Protein AF-A0A6N2Z1Y5-F1 (afdb_monomer_lite)

Secondary structure (DSSP, 8-state):
-EEETTTEEEPHHHHHHHHTT--HHHHHHHHHHHHHHHHHHHHHHHHHH-TTGGG-S-S-------SS-GGGSHHHHHHEEE-TTSTTSEEE-SSSS-GGGTTS-SS-HHHHHHHHHHHHHHHHHHHHHHHHHHHHHHTT--HHHHHHHHHHHHHHHHHHTTB-TTS-BS-HHHHHHHHHT---HHHHHHEETTEEP--HHHHHHHHH---HHHHHHTT-TTTTGGG--

Sequence (229 aa):
MYNNPYGGKLSLDEISRMQCGFDKIAQKNWEYELGLDRYNNRILDYHNENPINNAIKGVGQAKFKYKNNPSDSPKVLLDAVEDSNAVYGYRPNDTGSLKKFVKYDWTDSDVVAKFRENRLRYHIENDGYRELVNSMRADGHSDVEIAKTLVEKRNANRLSSYIDENGKISDIELYNQAKEHCVTYEQLKHGINGKPGKSDLQIIESAMKGNEGMDACCGLYDDYYYTYK

Foldseek 3Di:
DDADPVGDDDDPVVVVVVVVVDDPVNVVVVLVVVLVVVLVVVVVVCVVPDVVVVPPDDDDDDAADDPDDLVVDPLLVQFWDADSLFNLRIDGDCGDDNVVVNPDDRNDPVRLVVLLSVQVSLLSQLVVLVVVVVVCVVVPDDLLVSLQVLLVVVLVVLQVVQADPVRDGVDPVSNVVSNVVRDGSVCQQCHDPPGGHDDSVRSSLVSNADSLNSCSSNVNNNVCVVRVD

Organism: NCBI:txid29363

Radius of gyration: 20.38 Å; chains: 1; bounding box: 45×51×50 Å

Structure (mmCIF, N/CA/C/O backbone):
data_AF-A0A6N2Z1Y5-F1
#
_entry.id   AF-A0A6N2Z1Y5-F1
#
loop_
_atom_site.group_PDB
_atom_site.id
_atom_site.type_symbol
_atom_site.label_atom_id
_atom_site.label_alt_id
_atom_site.label_comp_id
_atom_site.label_asym_id
_atom_site.label_entity_id
_atom_site.label_seq_id
_atom_site.pdbx_PDB_ins_code
_atom_site.Cartn_x
_atom_site.Cartn_y
_atom_site.Cartn_z
_atom_site.occupancy
_atom_site.B_iso_or_equiv
_atom_site.auth_seq_id
_atom_site.auth_comp_id
_atom_site.auth_asym_id
_atom_site.auth_atom_id
_atom_site.pdbx_PDB_model_num
ATOM 1 N N . MET A 1 1 ? -27.536 -24.068 0.945 1.00 39.72 1 MET A N 1
ATOM 2 C CA . MET A 1 1 ? -26.447 -24.888 1.510 1.00 39.72 1 MET A CA 1
ATOM 3 C C . MET A 1 1 ? -25.156 -24.459 0.843 1.00 39.72 1 MET A C 1
ATOM 5 O O . MET A 1 1 ? -25.145 -24.402 -0.382 1.00 39.72 1 MET A O 1
ATOM 9 N N . TYR A 1 2 ? -24.131 -24.121 1.621 1.00 37.53 2 TYR A N 1
ATOM 10 C CA . TYR A 1 2 ? -22.830 -23.658 1.124 1.00 37.53 2 TYR A CA 1
ATOM 11 C C . TYR A 1 2 ? -21.792 -24.781 1.218 1.00 37.53 2 TYR A C 1
ATOM 13 O O . TYR A 1 2 ? -21.904 -25.655 2.079 1.00 37.53 2 TYR A O 1
ATOM 21 N N . ASN A 1 3 ? -20.815 -24.780 0.309 1.00 36.34 3 ASN A N 1
ATOM 22 C CA . ASN A 1 3 ? -19.771 -25.802 0.259 1.00 36.34 3 ASN A CA 1
ATOM 23 C C . ASN A 1 3 ? -18.690 -25.517 1.312 1.00 36.34 3 ASN A C 1
ATOM 25 O O . ASN A 1 3 ? -18.163 -24.411 1.377 1.00 36.34 3 ASN A O 1
ATOM 29 N N . ASN A 1 4 ? -18.365 -26.531 2.109 1.00 40.41 4 ASN A N 1
ATOM 30 C CA . ASN A 1 4 ? -17.247 -26.548 3.048 1.00 40.41 4 ASN A CA 1
ATOM 31 C C . ASN A 1 4 ? -15.948 -26.961 2.312 1.00 40.41 4 ASN A C 1
ATOM 33 O O . ASN A 1 4 ? -16.002 -27.938 1.555 1.00 40.41 4 ASN A O 1
ATOM 37 N N . PRO A 1 5 ? -14.794 -26.301 2.549 1.00 36.00 5 PRO A N 1
ATOM 38 C CA . PRO A 1 5 ? -13.492 -26.703 1.997 1.00 36.00 5 PRO A CA 1
ATOM 39 C C . PRO A 1 5 ? -13.030 -28.124 2.376 1.00 36.00 5 PRO A C 1
ATOM 41 O O . PRO A 1 5 ? -12.212 -28.697 1.666 1.00 36.00 5 PRO A O 1
ATOM 44 N N . TYR A 1 6 ? -13.596 -28.743 3.417 1.00 39.06 6 TYR A N 1
ATOM 45 C CA . TYR A 1 6 ? -13.313 -30.137 3.802 1.00 39.06 6 TYR A CA 1
ATOM 46 C C . TYR A 1 6 ? -14.282 -31.170 3.197 1.00 39.06 6 TYR A C 1
ATOM 48 O O . TYR A 1 6 ? -14.281 -32.332 3.597 1.00 39.06 6 TYR A O 1
ATOM 56 N N . GLY A 1 7 ? -15.116 -30.764 2.232 1.00 36.69 7 GLY A N 1
ATOM 57 C CA . GLY A 1 7 ? -16.052 -31.655 1.544 1.00 36.69 7 GLY A CA 1
ATOM 58 C C . GLY A 1 7 ? -17.321 -31.926 2.355 1.00 36.69 7 GLY A C 1
ATOM 59 O O . GLY A 1 7 ? -17.462 -32.949 3.014 1.00 36.69 7 GLY A O 1
ATOM 60 N N . GLY A 1 8 ? -18.285 -31.007 2.270 1.00 41.72 8 GLY A N 1
ATOM 61 C CA . GLY A 1 8 ? -19.623 -31.146 2.857 1.00 41.72 8 GLY A CA 1
ATOM 62 C C . GLY A 1 8 ? -20.507 -29.933 2.555 1.00 41.72 8 GLY A C 1
ATOM 63 O O . GLY A 1 8 ? -19.996 -28.864 2.225 1.00 41.72 8 GLY A O 1
ATOM 64 N N . LYS A 1 9 ? -21.836 -30.084 2.637 1.00 41.56 9 LYS A N 1
ATOM 65 C CA . LYS A 1 9 ? -22.806 -28.989 2.450 1.00 41.56 9 LYS A CA 1
ATOM 66 C C . LYS A 1 9 ? -23.339 -28.531 3.805 1.00 41.56 9 LYS A C 1
ATOM 68 O O . LYS A 1 9 ? -23.962 -29.326 4.496 1.00 41.56 9 LYS A O 1
ATOM 73 N N . LEU A 1 10 ? -23.133 -27.260 4.146 1.00 45.09 10 LEU A N 1
ATOM 74 C CA . LEU A 1 10 ? -23.579 -26.667 5.411 1.00 45.09 10 LEU A CA 1
ATOM 75 C C . LEU A 1 10 ? -24.825 -25.796 5.216 1.00 45.09 10 LEU A C 1
ATOM 77 O O . LEU A 1 10 ? -24.984 -25.105 4.199 1.00 45.09 10 LEU A O 1
ATOM 81 N N . SER A 1 11 ? -25.730 -25.841 6.186 1.00 46.97 11 SER A N 1
ATOM 82 C CA . SER A 1 11 ? -26.908 -24.978 6.284 1.00 46.97 11 SER A CA 1
ATOM 83 C C . SER A 1 11 ? -26.550 -23.594 6.847 1.00 46.97 11 SER A C 1
ATOM 85 O O . SER A 1 11 ? -25.526 -23.415 7.501 1.00 46.97 11 SER A O 1
ATOM 87 N N . LEU A 1 12 ? -27.396 -22.591 6.586 1.00 43.12 12 LEU A N 1
ATOM 88 C CA . LEU A 1 12 ? -27.204 -21.221 7.092 1.00 43.12 12 LEU A CA 1
ATOM 89 C C . LEU A 1 12 ? -27.165 -21.162 8.631 1.00 43.12 12 LEU A C 1
ATOM 91 O O . LEU A 1 12 ? -26.425 -20.360 9.193 1.00 43.12 12 LEU A O 1
ATOM 95 N N . ASP A 1 13 ? -27.898 -22.056 9.296 1.00 42.31 13 ASP A N 1
ATOM 96 C CA . ASP A 1 13 ? -27.935 -22.168 10.758 1.00 42.31 13 ASP A CA 1
ATOM 97 C C . ASP A 1 13 ? -26.606 -22.705 11.325 1.00 42.31 13 ASP A C 1
ATOM 99 O O . ASP A 1 13 ? -26.140 -22.257 12.369 1.00 42.31 13 ASP A O 1
ATOM 103 N N . GLU A 1 14 ? -25.938 -23.616 10.607 1.00 43.72 14 GLU A N 1
ATOM 104 C CA . GLU A 1 14 ? -24.607 -24.130 10.973 1.00 43.72 14 GLU A CA 1
ATOM 105 C C . GLU A 1 14 ? -23.504 -23.087 10.749 1.00 43.72 14 GLU A C 1
ATOM 107 O O . GLU A 1 14 ? -22.574 -22.995 11.547 1.00 43.72 14 GLU A O 1
ATOM 112 N N . ILE A 1 15 ? -23.630 -22.251 9.713 1.00 48.12 15 ILE A N 1
ATOM 113 C CA . ILE A 1 15 ? -22.710 -21.130 9.450 1.00 48.12 15 ILE A CA 1
ATOM 114 C C . ILE A 1 15 ? -22.824 -20.072 10.554 1.00 48.12 15 ILE A C 1
ATOM 116 O O . ILE A 1 15 ? -21.807 -19.627 11.086 1.00 48.12 15 ILE A O 1
ATOM 120 N N . SER A 1 16 ? -24.054 -19.739 10.956 1.00 42.66 16 SER A N 1
ATOM 121 C CA . SER A 1 16 ? -24.320 -18.790 12.042 1.00 42.66 16 SER A CA 1
ATOM 122 C C . SER A 1 16 ? -23.795 -19.294 13.396 1.00 42.66 16 SER A C 1
ATOM 124 O O . SER A 1 16 ? -23.209 -18.525 14.157 1.00 42.66 16 SER A O 1
ATOM 126 N N . ARG A 1 17 ? -23.901 -20.606 13.665 1.00 39.81 17 ARG A N 1
ATOM 127 C CA . ARG A 1 17 ? -23.360 -21.238 14.884 1.00 39.81 17 ARG A CA 1
ATOM 128 C C . ARG A 1 17 ? -21.834 -21.326 14.916 1.00 39.81 17 ARG A C 1
ATOM 130 O O . ARG A 1 17 ? -21.249 -21.303 15.995 1.00 39.81 17 ARG A O 1
ATOM 137 N N . MET A 1 18 ? -21.176 -21.411 13.760 1.00 40.31 18 MET A N 1
ATOM 138 C CA . MET A 1 18 ? -19.715 -21.327 13.703 1.00 40.31 18 MET A CA 1
ATOM 139 C C . MET A 1 18 ? -19.230 -19.886 13.904 1.00 40.31 18 MET A C 1
ATOM 141 O O . MET A 1 18 ? -18.276 -19.681 14.646 1.00 40.31 18 MET A O 1
ATOM 145 N N . GLN A 1 19 ? -19.911 -18.878 13.341 1.00 40.84 19 GLN A N 1
ATOM 146 C CA . GLN A 1 19 ? -19.566 -17.457 13.534 1.00 40.84 19 GLN A CA 1
ATOM 147 C C . GLN A 1 19 ? -19.607 -17.012 15.003 1.00 40.84 19 GLN A C 1
ATOM 149 O O . GLN A 1 19 ? -18.780 -16.200 15.407 1.00 40.84 19 GLN A O 1
ATOM 154 N N . CYS A 1 20 ? -20.496 -17.576 15.828 1.00 35.25 20 CYS A N 1
ATOM 155 C CA . CYS A 1 20 ? -20.520 -17.284 17.265 1.00 35.25 20 CYS A CA 1
ATOM 156 C C . CYS A 1 20 ? -19.484 -18.067 18.100 1.00 35.25 20 CYS A C 1
ATOM 158 O O . CYS A 1 20 ? -19.392 -17.835 19.303 1.00 35.25 20 CYS A O 1
ATOM 160 N N . GLY A 1 21 ? -18.706 -18.971 17.488 1.00 33.94 21 GLY A N 1
ATOM 161 C CA . GLY A 1 21 ? -17.711 -19.817 18.160 1.00 33.94 21 GLY A CA 1
ATOM 162 C C . GLY A 1 21 ? -16.304 -19.793 17.550 1.00 33.94 21 GLY A C 1
ATOM 163 O O . GLY A 1 21 ? -15.448 -20.554 17.996 1.00 33.94 21 GLY A O 1
ATOM 164 N N . PHE A 1 22 ? -16.040 -18.957 16.540 1.00 36.12 22 PHE A N 1
ATOM 165 C CA . PHE A 1 22 ? -14.707 -18.841 15.946 1.00 36.12 22 PHE A CA 1
ATOM 166 C C . PHE A 1 22 ? -13.755 -18.131 16.917 1.00 36.12 22 PHE A C 1
ATOM 168 O O . PHE A 1 22 ? -13.772 -16.908 17.058 1.00 36.12 22 PHE A O 1
ATOM 175 N N . ASP A 1 23 ? -12.896 -18.909 17.579 1.00 41.94 23 ASP A N 1
ATOM 176 C CA . ASP A 1 23 ? -11.742 -18.382 18.303 1.00 41.94 23 ASP A CA 1
ATOM 177 C C . ASP A 1 23 ? -10.953 -17.431 17.391 1.00 41.94 23 ASP A C 1
ATOM 179 O O . ASP A 1 23 ? -10.682 -17.740 16.227 1.00 41.94 23 ASP A O 1
ATOM 183 N N . LYS A 1 24 ? -10.526 -16.278 17.926 1.00 38.16 24 LYS A N 1
ATOM 184 C CA . LYS A 1 24 ? -9.785 -15.234 17.182 1.00 38.16 24 LYS A CA 1
ATOM 185 C C . LYS A 1 24 ? -8.566 -15.772 16.413 1.00 38.16 24 LYS A C 1
ATOM 187 O O . LYS A 1 24 ? -8.133 -15.166 15.438 1.00 38.16 24 LYS A O 1
ATOM 192 N N . ILE A 1 25 ? -8.012 -16.903 16.852 1.00 33.31 25 ILE A N 1
ATOM 193 C CA . ILE A 1 25 ? -6.894 -17.607 16.212 1.00 33.31 25 ILE A CA 1
ATOM 194 C C . ILE A 1 25 ? -7.355 -18.345 14.944 1.00 33.31 25 ILE A C 1
ATOM 196 O O . ILE A 1 25 ? -6.703 -18.239 13.910 1.00 33.31 25 ILE A O 1
ATOM 200 N N . ALA A 1 26 ? -8.503 -19.024 14.984 1.00 32.12 26 ALA A N 1
ATOM 201 C CA . ALA A 1 26 ? -9.071 -19.723 13.833 1.00 32.12 26 ALA A CA 1
ATOM 202 C C . ALA A 1 26 ? -9.545 -18.744 12.745 1.00 32.12 26 ALA A C 1
ATOM 204 O O . ALA A 1 26 ? -9.341 -19.001 11.562 1.00 32.12 26 ALA A O 1
ATOM 205 N N . GLN A 1 27 ? -10.079 -17.580 13.131 1.00 37.84 27 GLN A N 1
ATOM 206 C CA . GLN A 1 27 ? -10.435 -16.522 12.179 1.00 37.84 27 GLN A CA 1
ATOM 207 C C . GLN A 1 27 ? -9.196 -15.923 11.491 1.00 37.84 27 GLN A C 1
ATOM 209 O O . GLN A 1 27 ? -9.190 -15.733 10.278 1.00 37.84 27 GLN A O 1
ATOM 214 N N . LYS A 1 28 ? -8.112 -15.692 12.244 1.00 35.22 28 LYS A N 1
ATOM 215 C CA . LYS A 1 28 ? -6.838 -15.205 11.693 1.00 35.22 28 LYS A CA 1
ATOM 216 C C . LYS A 1 28 ? -6.192 -16.220 10.740 1.00 35.22 28 LYS A C 1
ATOM 218 O O . LYS A 1 28 ? -5.655 -15.814 9.713 1.00 35.22 28 LYS A O 1
ATOM 223 N N . ASN A 1 29 ? -6.271 -17.513 11.057 1.00 35.56 29 ASN A N 1
ATOM 224 C CA . ASN A 1 29 ? -5.759 -18.582 10.196 1.00 35.56 29 ASN A CA 1
ATOM 225 C C . ASN A 1 29 ? -6.596 -18.733 8.918 1.00 35.56 29 ASN A C 1
ATOM 227 O O . ASN A 1 29 ? -6.027 -18.863 7.843 1.00 35.56 29 ASN A O 1
ATOM 231 N N . TRP A 1 30 ? -7.922 -18.604 9.005 1.00 37.91 30 TRP A N 1
ATOM 232 C CA . TRP A 1 30 ? -8.811 -18.620 7.840 1.00 37.91 30 TRP A CA 1
ATOM 233 C C . TRP A 1 30 ? -8.582 -17.422 6.901 1.00 37.91 30 TRP A C 1
ATOM 235 O O . TRP A 1 30 ? -8.526 -17.584 5.685 1.00 37.91 30 TRP A O 1
ATOM 245 N N . GLU A 1 31 ? -8.401 -16.212 7.444 1.00 41.78 31 GLU A N 1
ATOM 246 C CA . GLU A 1 31 ? -8.035 -15.028 6.647 1.00 41.78 31 GLU A CA 1
ATOM 247 C C . GLU A 1 31 ? -6.672 -15.195 5.958 1.00 41.78 31 GLU A C 1
ATOM 249 O O . GLU A 1 31 ? -6.497 -14.767 4.815 1.00 41.78 31 GLU A O 1
ATOM 254 N N . TYR A 1 32 ? -5.714 -15.825 6.645 1.00 38.84 32 TYR A N 1
ATOM 255 C CA . TYR A 1 32 ? -4.389 -16.128 6.110 1.00 38.84 32 TYR A CA 1
ATOM 256 C C . TYR A 1 32 ? -4.451 -17.178 4.990 1.00 38.84 32 TYR A C 1
ATOM 258 O O . TYR A 1 32 ? -3.873 -16.956 3.929 1.00 38.84 32 TYR A O 1
ATOM 266 N N . GLU A 1 33 ? -5.210 -18.260 5.178 1.00 37.16 33 GLU A N 1
ATOM 267 C CA . GLU A 1 33 ? -5.422 -19.319 4.181 1.00 37.16 33 GLU A CA 1
ATOM 268 C C . GLU A 1 33 ? -6.174 -18.805 2.946 1.00 37.16 33 GLU A C 1
ATOM 270 O O . GLU A 1 33 ? -5.718 -19.018 1.828 1.00 37.16 33 GLU A O 1
ATOM 275 N N . LEU A 1 34 ? -7.246 -18.019 3.110 1.00 46.41 34 LEU A N 1
ATOM 276 C CA . LEU A 1 34 ? -7.927 -17.374 1.978 1.00 46.41 34 LEU A CA 1
ATOM 277 C C . LEU A 1 34 ? -7.044 -16.338 1.268 1.00 46.41 34 LEU A C 1
ATOM 279 O O . LEU A 1 34 ? -7.163 -16.136 0.057 1.00 46.41 34 LEU A O 1
ATOM 283 N N . GLY A 1 35 ? -6.179 -15.638 2.007 1.00 42.78 35 GLY A N 1
ATOM 284 C CA . GLY A 1 35 ? -5.177 -14.735 1.441 1.00 42.78 35 GLY A CA 1
ATOM 285 C C . GLY A 1 35 ? -4.140 -15.484 0.601 1.00 42.78 35 GLY A C 1
ATOM 286 O O . GLY A 1 35 ? -3.826 -15.048 -0.507 1.00 42.78 35 GLY A O 1
ATOM 287 N N . LEU A 1 36 ? -3.671 -16.633 1.093 1.00 38.16 36 LEU A N 1
ATOM 288 C CA . LEU A 1 36 ? -2.765 -17.548 0.399 1.00 38.16 36 LEU A CA 1
ATOM 289 C C . LEU A 1 36 ? -3.412 -18.192 -0.823 1.00 38.16 36 LEU A C 1
ATOM 291 O O . LEU A 1 36 ? -2.786 -18.214 -1.873 1.00 38.16 36 LEU A O 1
ATOM 295 N N . ASP A 1 37 ? -4.659 -18.646 -0.743 1.00 41.91 37 ASP A N 1
ATOM 296 C CA . ASP A 1 37 ? -5.371 -19.222 -1.885 1.00 41.91 37 ASP A CA 1
ATOM 297 C C . ASP A 1 37 ? -5.635 -18.170 -2.964 1.00 41.91 37 ASP A C 1
ATOM 299 O O . ASP A 1 37 ? -5.459 -18.436 -4.152 1.00 41.91 37 ASP A O 1
ATOM 303 N N . ARG A 1 38 ? -5.985 -16.935 -2.584 1.00 49.22 38 ARG A N 1
ATOM 304 C CA . ARG A 1 38 ? -6.096 -15.820 -3.540 1.00 49.22 38 ARG A CA 1
ATOM 305 C C . ARG A 1 38 ? -4.754 -15.455 -4.164 1.00 49.22 38 ARG A C 1
ATOM 307 O O . ARG A 1 38 ? -4.707 -15.188 -5.364 1.00 49.22 38 ARG A O 1
ATOM 314 N N . TYR A 1 39 ? -3.682 -15.457 -3.374 1.00 41.06 39 TYR A N 1
ATOM 315 C CA . TYR A 1 39 ? -2.322 -15.249 -3.861 1.00 41.06 39 TYR A CA 1
ATOM 316 C C . TYR A 1 39 ? -1.909 -16.348 -4.841 1.00 41.06 39 TYR A C 1
ATOM 318 O O . TYR A 1 39 ? -1.531 -16.046 -5.968 1.00 41.06 39 TYR A O 1
ATOM 326 N N . ASN A 1 40 ? -2.058 -17.610 -4.449 1.00 40.47 40 ASN A N 1
ATOM 327 C CA . ASN A 1 40 ? -1.688 -18.774 -5.242 1.00 40.47 40 ASN A CA 1
ATOM 328 C C . ASN A 1 40 ? -2.501 -18.835 -6.533 1.00 40.47 40 ASN A C 1
ATOM 330 O O . ASN A 1 40 ? -1.911 -19.020 -7.588 1.00 40.47 40 ASN A O 1
ATOM 334 N N . ASN A 1 41 ? -3.811 -18.583 -6.490 1.00 46.41 41 ASN A N 1
ATOM 335 C CA . ASN A 1 41 ? -4.636 -18.549 -7.697 1.00 46.41 41 ASN A CA 1
ATOM 336 C C . ASN A 1 41 ? -4.244 -17.390 -8.630 1.00 46.41 41 ASN A C 1
ATOM 338 O O . ASN A 1 41 ? -4.038 -17.634 -9.811 1.00 46.41 41 ASN A O 1
ATOM 342 N N . ARG A 1 42 ? -4.011 -16.162 -8.129 1.00 52.06 42 ARG A N 1
ATOM 343 C CA . ARG A 1 42 ? -3.548 -15.049 -8.992 1.00 52.06 42 ARG A CA 1
ATOM 344 C C . ARG A 1 42 ? -2.139 -15.268 -9.552 1.00 52.06 42 ARG A C 1
ATOM 346 O O . ARG A 1 42 ? -1.859 -14.843 -10.670 1.00 52.06 42 ARG A O 1
ATOM 353 N N . ILE A 1 43 ? -1.244 -15.900 -8.795 1.00 43.50 43 ILE A N 1
ATOM 354 C CA . ILE A 1 43 ? 0.101 -16.261 -9.266 1.00 43.50 43 ILE A CA 1
ATOM 355 C C . ILE A 1 43 ? 0.020 -17.381 -10.313 1.00 43.50 43 ILE A C 1
ATOM 357 O O . ILE A 1 43 ? 0.713 -17.309 -11.325 1.00 43.50 43 ILE A O 1
ATOM 361 N N . LEU A 1 44 ? -0.847 -18.379 -10.120 1.00 40.94 44 LEU A N 1
ATOM 362 C CA . LEU A 1 44 ? -1.098 -19.446 -11.093 1.00 40.94 44 LEU A CA 1
ATOM 363 C C . LEU A 1 44 ? -1.720 -18.902 -12.387 1.00 40.94 44 LEU A C 1
ATOM 365 O O . LEU A 1 44 ? -1.241 -19.246 -13.468 1.00 40.94 44 LEU A O 1
ATOM 369 N N . ASP A 1 45 ? -2.705 -18.008 -12.289 1.00 46.22 45 ASP A N 1
ATOM 370 C CA . ASP A 1 45 ? -3.283 -17.304 -13.439 1.00 46.22 45 ASP A CA 1
ATOM 371 C C . ASP A 1 45 ? -2.203 -16.479 -14.156 1.00 46.22 45 ASP A C 1
ATOM 373 O O . ASP A 1 45 ? -2.050 -16.580 -15.369 1.00 46.22 45 ASP A O 1
ATOM 377 N N . TYR A 1 46 ? -1.343 -15.765 -13.418 1.00 46.38 46 TYR A N 1
ATOM 378 C CA . TYR A 1 46 ? -0.210 -15.032 -13.994 1.00 46.38 46 TYR A CA 1
ATOM 379 C C . TYR A 1 46 ? 0.792 -15.940 -14.715 1.00 46.38 46 TYR A C 1
ATOM 381 O O . TYR A 1 46 ? 1.234 -15.599 -15.809 1.00 46.38 46 TYR A O 1
ATOM 389 N N . HIS A 1 47 ? 1.170 -17.086 -14.145 1.00 42.88 47 HIS A N 1
ATOM 390 C CA . HIS A 1 47 ? 2.088 -18.011 -14.815 1.00 42.88 47 HIS A CA 1
ATOM 391 C C . HIS A 1 47 ? 1.492 -18.591 -16.107 1.00 42.88 47 HIS A C 1
ATOM 393 O O . HIS A 1 47 ? 2.250 -18.823 -17.054 1.00 42.88 47 HIS A O 1
ATOM 399 N N . ASN A 1 48 ? 0.167 -18.760 -16.160 1.00 43.75 48 ASN A N 1
ATOM 400 C CA . ASN A 1 48 ? -0.562 -19.289 -17.314 1.00 43.75 48 ASN A CA 1
ATOM 401 C C . ASN A 1 48 ? -0.905 -18.229 -18.378 1.00 43.75 48 ASN A C 1
ATOM 403 O O . ASN A 1 48 ? -0.924 -18.553 -19.564 1.00 43.75 48 ASN A O 1
ATOM 407 N N . GLU A 1 49 ? -1.153 -16.976 -17.992 1.00 41.19 49 GLU A N 1
ATOM 408 C CA . GLU A 1 49 ? -1.578 -15.902 -18.903 1.00 41.19 49 GLU A CA 1
ATOM 409 C C . GLU A 1 49 ? -0.418 -15.056 -19.446 1.00 41.19 49 GLU A C 1
ATOM 411 O O . GLU A 1 49 ? -0.626 -14.239 -20.342 1.00 41.19 49 GLU A O 1
ATOM 416 N N . ASN A 1 50 ? 0.813 -15.236 -18.951 1.00 42.94 50 ASN A N 1
ATOM 417 C CA . ASN A 1 50 ? 1.940 -14.397 -19.354 1.00 42.94 50 ASN A CA 1
ATOM 418 C C . ASN A 1 50 ? 2.408 -14.684 -20.798 1.00 42.94 50 ASN A C 1
ATOM 420 O O . ASN A 1 50 ? 3.014 -15.733 -21.050 1.00 42.94 50 ASN A O 1
ATOM 424 N N . PRO A 1 51 ? 2.285 -13.732 -21.745 1.00 44.44 51 PRO A N 1
ATOM 425 C CA . PRO A 1 51 ? 2.894 -13.872 -23.065 1.00 44.44 51 PRO A CA 1
ATOM 426 C C . PRO A 1 51 ? 4.431 -13.862 -23.000 1.00 44.44 51 PRO A C 1
ATOM 428 O O . PRO A 1 51 ? 5.080 -14.334 -23.929 1.00 44.44 51 PRO A O 1
ATOM 431 N N . ILE A 1 52 ? 5.019 -13.388 -21.892 1.00 45.16 52 ILE A N 1
ATOM 432 C CA . ILE A 1 52 ? 6.471 -13.392 -21.655 1.00 45.16 52 ILE A CA 1
ATOM 433 C C . ILE A 1 52 ? 7.003 -14.828 -21.494 1.00 45.16 52 ILE A C 1
ATOM 435 O O . ILE A 1 52 ? 8.081 -15.135 -22.002 1.00 45.16 52 ILE A O 1
ATOM 439 N N . ASN A 1 53 ? 6.221 -15.745 -20.906 1.00 43.44 53 ASN A N 1
ATOM 440 C CA . ASN A 1 53 ? 6.604 -17.161 -20.801 1.00 43.44 53 ASN A CA 1
ATOM 441 C C . ASN A 1 53 ? 6.547 -17.882 -22.160 1.00 43.44 53 ASN A C 1
ATOM 443 O O . ASN A 1 53 ? 7.308 -18.817 -22.395 1.00 43.44 53 ASN A O 1
ATOM 447 N N . ASN A 1 54 ? 5.711 -17.402 -23.088 1.00 41.88 54 ASN A N 1
ATOM 448 C CA . ASN A 1 54 ? 5.649 -17.900 -24.467 1.00 41.88 54 ASN A CA 1
ATOM 449 C C . ASN A 1 54 ? 6.678 -17.241 -25.407 1.00 41.88 54 ASN A C 1
ATOM 451 O O . ASN A 1 54 ? 6.786 -17.642 -26.566 1.00 41.88 54 ASN A O 1
ATOM 455 N N . ALA A 1 55 ? 7.454 -16.261 -24.929 1.00 39.09 55 ALA A N 1
ATOM 456 C CA . ALA A 1 55 ? 8.395 -15.480 -25.731 1.00 39.09 55 ALA A CA 1
ATOM 457 C C . ALA A 1 55 ? 9.876 -15.779 -25.432 1.00 39.09 55 ALA A C 1
ATOM 459 O O . ALA A 1 55 ? 10.755 -14.998 -25.805 1.00 39.09 55 ALA A O 1
ATOM 460 N N . ILE A 1 56 ? 10.202 -16.937 -24.844 1.00 42.50 56 ILE A N 1
ATOM 461 C CA . ILE A 1 56 ? 11.580 -17.451 -24.877 1.00 42.50 56 ILE A CA 1
ATOM 462 C C . ILE A 1 56 ? 11.836 -18.051 -26.264 1.00 42.50 56 ILE A C 1
ATOM 464 O O . ILE A 1 56 ? 11.833 -19.268 -26.437 1.00 42.50 56 ILE A O 1
ATOM 468 N N . LYS A 1 57 ? 12.004 -17.176 -27.264 1.00 36.75 57 LYS A N 1
ATOM 469 C CA . LYS A 1 57 ? 12.835 -17.347 -28.474 1.00 36.75 57 LYS A CA 1
ATOM 470 C C . LYS A 1 57 ? 12.633 -16.156 -29.416 1.00 36.75 57 LYS A C 1
ATOM 472 O O . LYS A 1 57 ? 11.823 -16.187 -30.331 1.00 36.75 57 LYS A O 1
ATOM 477 N N . GLY A 1 58 ? 13.419 -15.112 -29.153 1.00 41.69 58 GLY A N 1
ATOM 478 C CA . GLY A 1 58 ? 13.947 -14.158 -30.130 1.00 41.69 58 GLY A CA 1
ATOM 479 C C . GLY A 1 58 ? 13.006 -13.625 -31.207 1.00 41.69 58 GLY A C 1
ATOM 480 O O . GLY A 1 58 ? 13.135 -14.036 -32.348 1.00 41.69 58 GLY A O 1
ATOM 481 N N . VAL A 1 59 ? 12.183 -12.626 -30.884 1.00 33.94 59 VAL A N 1
ATOM 482 C CA . VAL A 1 59 ? 11.739 -11.558 -31.803 1.00 33.94 59 VAL A CA 1
ATOM 483 C C . VAL A 1 59 ? 11.363 -10.359 -30.918 1.00 33.94 59 VAL A C 1
ATOM 485 O O . VAL A 1 59 ? 10.851 -10.574 -29.822 1.00 33.94 59 VAL A O 1
ATOM 488 N N . GLY A 1 60 ? 11.681 -9.125 -31.331 1.00 41.94 60 GLY A N 1
ATOM 489 C CA . GLY A 1 60 ? 11.578 -7.904 -30.512 1.00 41.94 60 GLY A CA 1
ATOM 490 C C . GLY A 1 60 ? 10.321 -7.832 -29.637 1.00 41.94 60 GLY A C 1
ATOM 491 O O . GLY A 1 60 ? 9.215 -8.033 -30.134 1.00 41.94 60 GLY A O 1
ATOM 492 N N . GLN A 1 61 ? 10.517 -7.568 -28.338 1.00 44.69 61 GLN A N 1
ATOM 493 C CA . GLN A 1 61 ? 9.449 -7.490 -27.339 1.00 44.69 61 GLN A CA 1
ATOM 494 C C . GLN A 1 61 ? 8.313 -6.606 -27.861 1.00 44.69 61 GLN A C 1
ATOM 496 O O . GLN A 1 61 ? 8.499 -5.413 -28.111 1.00 44.69 61 GLN A O 1
ATOM 501 N N . ALA A 1 62 ? 7.131 -7.195 -28.042 1.00 46.38 62 ALA A N 1
ATOM 502 C CA . ALA A 1 62 ? 5.923 -6.419 -28.252 1.00 46.38 62 ALA A CA 1
ATOM 503 C C . ALA A 1 62 ? 5.774 -5.476 -27.051 1.00 46.38 62 ALA A C 1
ATOM 505 O O . ALA A 1 62 ? 5.652 -5.936 -25.916 1.00 46.38 62 ALA A O 1
ATOM 506 N N . LYS A 1 63 ? 5.850 -4.163 -27.299 1.00 67.56 63 LYS A N 1
ATOM 507 C CA . LYS A 1 63 ? 5.688 -3.146 -26.256 1.00 67.56 63 LYS A CA 1
ATOM 508 C C . LYS A 1 63 ? 4.343 -3.372 -25.571 1.00 67.56 63 LYS A C 1
ATOM 510 O O . LYS A 1 63 ? 3.314 -3.428 -26.249 1.00 67.56 63 LYS A O 1
ATOM 515 N N . PHE A 1 64 ? 4.369 -3.534 -24.251 1.00 81.06 64 PHE A N 1
ATOM 516 C CA . PHE A 1 64 ? 3.168 -3.691 -23.441 1.00 81.06 64 PHE A CA 1
ATOM 517 C C . PHE A 1 64 ? 2.173 -2.563 -23.749 1.00 81.06 64 PHE A C 1
ATOM 519 O O . PHE A 1 64 ? 2.571 -1.407 -23.904 1.00 81.06 64 PHE A O 1
ATOM 526 N N . LYS A 1 65 ? 0.882 -2.891 -23.862 1.00 87.25 65 LYS A N 1
ATOM 527 C CA . LYS A 1 65 ? -0.158 -1.920 -24.211 1.00 87.25 65 LYS A CA 1
ATOM 528 C C . LYS A 1 65 ? -1.298 -1.971 -23.205 1.00 87.25 65 LYS A C 1
ATOM 530 O O . LYS A 1 65 ? -1.958 -2.998 -23.080 1.00 87.25 65 LYS A O 1
ATOM 535 N N . TYR A 1 66 ? -1.561 -0.835 -22.566 1.00 91.12 66 TYR A N 1
ATOM 536 C CA . TYR A 1 66 ? -2.707 -0.672 -21.678 1.00 91.12 66 TYR A CA 1
ATOM 537 C C . TYR A 1 66 ? -4.013 -0.484 -22.451 1.00 91.12 66 TYR A C 1
ATOM 539 O O . TYR A 1 66 ? -4.048 0.134 -23.521 1.00 91.12 66 TYR A O 1
ATOM 547 N N . LYS A 1 67 ? -5.103 -0.982 -21.868 1.00 93.75 67 LYS A N 1
ATOM 548 C CA . LYS A 1 67 ? -6.480 -0.690 -22.271 1.00 93.75 67 LYS A CA 1
ATOM 549 C C . LYS A 1 67 ? -6.881 0.726 -21.858 1.00 93.75 67 LYS A C 1
ATOM 551 O O . LYS A 1 67 ? -7.511 1.420 -22.653 1.00 93.75 67 LYS A O 1
ATOM 556 N N . ASN A 1 68 ? -6.533 1.143 -20.642 1.00 93.19 68 ASN A N 1
ATOM 557 C CA . ASN A 1 68 ? -6.731 2.501 -20.142 1.00 93.19 68 ASN A CA 1
ATOM 558 C C . ASN A 1 68 ? -5.368 3.181 -20.021 1.00 93.19 68 ASN A C 1
ATOM 560 O O . ASN A 1 68 ? -4.490 2.664 -19.338 1.00 93.19 68 ASN A O 1
ATOM 564 N N . ASN A 1 69 ? -5.183 4.328 -20.672 1.00 93.25 69 ASN A N 1
ATOM 565 C CA . ASN A 1 69 ? -3.895 5.012 -20.698 1.00 93.25 69 ASN A CA 1
ATOM 566 C C . ASN A 1 69 ? -3.524 5.541 -19.296 1.00 93.25 69 ASN A C 1
ATOM 568 O O . ASN A 1 69 ? -4.211 6.437 -18.800 1.00 93.25 69 ASN A O 1
ATOM 572 N N . PRO A 1 70 ? -2.436 5.057 -18.659 1.00 94.69 70 PRO A N 1
ATOM 573 C CA . PRO A 1 70 ? -2.036 5.549 -17.342 1.00 94.69 70 PRO A CA 1
ATOM 574 C C . PRO A 1 70 ? -1.757 7.056 -17.324 1.00 94.69 70 PRO A C 1
ATOM 576 O O . PRO A 1 70 ? -2.046 7.719 -16.328 1.00 94.69 70 PRO A O 1
ATOM 579 N N . SER A 1 71 ? -1.268 7.616 -18.435 1.00 94.56 71 SER A N 1
ATOM 580 C CA . SER A 1 71 ? -0.981 9.051 -18.565 1.00 94.56 71 SER A CA 1
ATOM 581 C C . SER A 1 71 ? -2.232 9.941 -18.524 1.00 94.56 71 SER A C 1
ATOM 583 O O . SER A 1 71 ? -2.097 11.151 -18.356 1.00 94.56 71 SER A O 1
ATOM 585 N N . ASP A 1 72 ? -3.442 9.378 -18.623 1.00 94.12 72 ASP A N 1
ATOM 586 C CA . ASP A 1 72 ? -4.687 10.141 -18.465 1.00 94.12 72 ASP A CA 1
ATOM 587 C C . ASP A 1 72 ? -4.924 10.554 -17.000 1.00 94.12 72 ASP A C 1
ATOM 589 O O . ASP A 1 72 ? -5.732 11.446 -16.729 1.00 94.12 72 ASP A O 1
ATOM 593 N N . SER A 1 73 ? -4.225 9.933 -16.039 1.00 92.19 73 SER A N 1
ATOM 594 C CA . SER A 1 73 ? -4.361 10.278 -14.627 1.00 92.19 73 SER A CA 1
ATOM 595 C C . SER A 1 73 ? -3.254 11.214 -14.122 1.00 92.19 73 SER A C 1
ATOM 597 O O . SER A 1 73 ? -2.075 10.845 -14.116 1.00 92.19 73 SER A O 1
ATOM 599 N N . PRO A 1 74 ? -3.602 12.383 -13.546 1.00 91.19 74 PRO A N 1
ATOM 600 C CA . PRO A 1 74 ? -2.623 13.284 -12.943 1.00 91.19 74 PRO A CA 1
ATOM 601 C C . PRO A 1 74 ? -1.818 12.669 -11.790 1.00 91.19 74 PRO A C 1
ATOM 603 O O . PRO A 1 74 ? -0.697 13.108 -11.541 1.00 91.19 74 PRO A O 1
ATOM 606 N N . LYS A 1 75 ? -2.358 11.675 -11.061 1.00 89.62 75 LYS A N 1
ATOM 607 C CA . LYS A 1 75 ? -1.594 11.046 -9.965 1.00 89.62 75 LYS A CA 1
ATOM 608 C C . LYS A 1 75 ? -0.555 10.065 -10.508 1.00 89.62 75 LYS A C 1
ATOM 610 O O . LYS A 1 75 ? 0.530 10.014 -9.939 1.00 89.62 75 LYS A O 1
ATOM 615 N N . VAL A 1 76 ? -0.840 9.357 -11.609 1.00 93.06 76 VAL A N 1
ATOM 616 C CA . VAL A 1 76 ? 0.186 8.596 -12.341 1.00 93.06 76 VAL A CA 1
ATOM 617 C C . VAL A 1 76 ? 1.305 9.536 -12.763 1.00 93.06 76 VAL A C 1
ATOM 619 O O . VAL A 1 76 ? 2.444 9.267 -12.418 1.00 93.06 76 VAL A O 1
ATOM 622 N N . LEU A 1 77 ? 0.999 10.665 -13.407 1.00 92.75 77 LEU A N 1
ATOM 623 C CA . LEU A 1 77 ? 2.024 11.602 -13.893 1.00 92.75 77 LEU A CA 1
ATOM 624 C C . LEU A 1 77 ? 2.897 12.210 -12.775 1.00 92.75 77 LEU A C 1
ATOM 626 O O . LEU A 1 77 ? 4.038 12.607 -13.019 1.00 92.75 77 LEU A O 1
ATOM 630 N N . LEU A 1 78 ? 2.386 12.273 -11.540 1.00 91.69 78 LEU A N 1
ATOM 631 C CA . LEU A 1 78 ? 3.158 12.710 -10.373 1.00 91.69 78 LEU A CA 1
ATOM 632 C C . LEU A 1 78 ? 4.160 11.648 -9.892 1.00 91.69 78 LEU A C 1
ATOM 634 O O . LEU A 1 78 ? 5.206 11.991 -9.351 1.00 91.69 78 LEU A O 1
ATOM 638 N N . ASP A 1 79 ? 3.827 10.369 -10.046 1.00 93.81 79 ASP A N 1
ATOM 639 C CA . ASP A 1 79 ? 4.573 9.244 -9.474 1.00 93.81 79 ASP A CA 1
ATOM 640 C C . ASP A 1 79 ? 5.383 8.455 -10.517 1.00 93.81 79 ASP A C 1
ATOM 642 O O . ASP A 1 79 ? 6.370 7.808 -10.169 1.00 93.81 79 ASP A O 1
ATOM 646 N N . ALA A 1 80 ? 4.993 8.499 -11.787 1.00 96.19 80 ALA A N 1
ATOM 647 C CA . ALA A 1 80 ? 5.551 7.717 -12.879 1.00 96.19 80 ALA A CA 1
ATOM 648 C C . ALA A 1 80 ? 5.612 8.534 -14.176 1.00 96.19 80 ALA A C 1
ATOM 650 O O . ALA A 1 80 ? 4.859 9.484 -14.385 1.00 96.19 80 ALA A O 1
ATOM 651 N N . VAL A 1 81 ? 6.528 8.146 -15.054 1.00 95.94 81 VAL A N 1
ATOM 652 C CA . VAL A 1 81 ? 6.736 8.742 -16.372 1.00 95.94 81 VAL A CA 1
ATOM 653 C C . VAL A 1 81 ? 6.793 7.635 -17.418 1.00 95.94 81 VAL A C 1
ATOM 655 O O . VAL A 1 81 ? 7.289 6.539 -17.144 1.00 95.94 81 VAL A O 1
ATOM 658 N N . GLU A 1 82 ? 6.259 7.917 -18.603 1.00 95.75 82 GLU A N 1
ATOM 659 C CA . GLU A 1 82 ? 6.333 7.010 -19.745 1.00 95.75 82 GLU A CA 1
ATOM 660 C C . GLU A 1 82 ? 7.797 6.823 -20.172 1.00 95.75 82 GLU A C 1
ATOM 662 O O . GLU A 1 82 ? 8.554 7.787 -20.315 1.00 95.75 82 GLU A O 1
ATOM 667 N N . ASP A 1 83 ? 8.205 5.572 -20.358 1.00 94.69 83 ASP A N 1
ATOM 668 C CA . ASP A 1 83 ? 9.533 5.201 -20.830 1.00 94.69 83 ASP A CA 1
ATOM 669 C C . ASP A 1 83 ? 9.425 3.959 -21.707 1.00 94.69 83 ASP A C 1
ATOM 671 O O . ASP A 1 83 ? 9.119 2.863 -21.241 1.00 94.69 83 ASP A O 1
ATOM 675 N N . SER A 1 84 ? 9.709 4.125 -22.998 1.00 92.44 84 SER A N 1
ATOM 676 C CA . SER A 1 84 ? 9.568 3.046 -23.971 1.00 92.44 84 SER A CA 1
ATOM 677 C C . SER A 1 84 ? 10.556 1.888 -23.797 1.00 92.44 84 SER A C 1
ATOM 679 O O . SER A 1 84 ? 10.389 0.874 -24.475 1.00 92.44 84 SER A O 1
ATOM 681 N N . ASN A 1 85 ? 11.574 2.051 -22.946 1.00 92.56 85 ASN A N 1
ATOM 682 C CA . ASN A 1 85 ? 12.521 0.997 -22.585 1.00 92.56 85 ASN A CA 1
ATOM 683 C C . ASN A 1 85 ? 12.113 0.258 -21.304 1.00 92.56 85 ASN A C 1
ATOM 685 O O . ASN A 1 85 ? 12.657 -0.808 -21.025 1.00 92.56 85 ASN A O 1
ATOM 689 N N . ALA A 1 86 ? 11.190 0.809 -20.511 1.00 94.69 86 ALA A N 1
ATOM 690 C CA . ALA A 1 86 ? 10.700 0.129 -19.324 1.00 94.69 86 ALA A CA 1
ATOM 691 C C . ALA A 1 86 ? 9.849 -1.085 -19.716 1.00 94.69 86 ALA A C 1
ATOM 693 O O . ALA A 1 86 ? 9.092 -1.034 -20.688 1.00 94.69 86 ALA A O 1
ATOM 694 N N . VAL A 1 87 ? 9.922 -2.152 -18.917 1.00 93.69 87 VAL A N 1
ATOM 695 C CA . VAL A 1 87 ? 9.255 -3.443 -19.188 1.00 93.69 87 VAL A CA 1
ATOM 696 C C . VAL A 1 87 ? 7.762 -3.275 -19.500 1.00 93.69 87 VAL A C 1
ATOM 698 O O . VAL A 1 87 ? 7.237 -3.917 -20.408 1.00 93.69 87 VAL A O 1
ATOM 701 N N . TYR A 1 88 ? 7.089 -2.373 -18.780 1.00 95.19 88 TYR A N 1
ATOM 702 C CA . TYR A 1 88 ? 5.665 -2.074 -18.950 1.00 95.19 88 TYR A CA 1
ATOM 703 C C . TYR A 1 88 ? 5.397 -0.662 -19.497 1.00 95.19 88 TYR A C 1
ATOM 705 O O . TYR A 1 88 ? 4.297 -0.140 -19.363 1.00 95.19 88 TYR A O 1
ATOM 713 N N . GLY A 1 89 ? 6.393 -0.017 -20.112 1.00 94.94 89 GLY A N 1
ATOM 714 C CA . GLY A 1 89 ? 6.238 1.305 -20.732 1.00 94.94 89 GLY A CA 1
ATOM 715 C C . GLY A 1 89 ? 6.205 2.491 -19.760 1.00 94.94 89 GLY A C 1
ATOM 716 O O . GLY A 1 89 ? 6.108 3.631 -20.205 1.00 94.94 89 GLY A O 1
ATOM 717 N N . TYR A 1 90 ? 6.310 2.250 -18.450 1.00 96.75 90 TYR A N 1
ATOM 718 C CA . TYR A 1 90 ? 6.378 3.282 -17.413 1.00 96.75 90 TYR A CA 1
ATOM 719 C C . TYR A 1 90 ? 7.454 2.951 -16.384 1.00 96.75 90 TYR A C 1
ATOM 721 O O . TYR A 1 90 ? 7.668 1.788 -16.040 1.00 96.75 90 TYR A O 1
ATOM 729 N N . ARG A 1 91 ? 8.086 3.992 -15.841 1.00 96.38 91 ARG A N 1
ATOM 730 C CA . ARG A 1 91 ? 9.002 3.899 -14.697 1.00 96.38 91 ARG A CA 1
ATOM 731 C C . ARG A 1 91 ? 8.694 4.980 -13.657 1.00 96.38 91 ARG A C 1
ATOM 733 O O . ARG A 1 91 ? 8.091 5.996 -14.006 1.00 96.38 91 ARG A O 1
ATOM 740 N N . PRO A 1 92 ? 9.126 4.818 -12.392 1.00 96.94 92 PRO A N 1
ATOM 741 C CA . PRO A 1 92 ? 8.996 5.846 -11.372 1.00 96.94 92 PRO A CA 1
ATOM 742 C C . PRO A 1 92 ? 9.586 7.181 -11.814 1.00 96.94 92 PRO A C 1
ATOM 744 O O . PRO A 1 92 ? 10.645 7.243 -12.449 1.00 96.94 92 PRO A O 1
ATOM 747 N N . ASN A 1 93 ? 8.893 8.243 -11.430 1.00 93.12 93 ASN A N 1
ATOM 748 C CA . ASN A 1 93 ? 9.350 9.610 -11.565 1.00 93.12 93 ASN A CA 1
ATOM 749 C C . ASN A 1 93 ? 10.273 9.967 -10.382 1.00 93.12 93 ASN A C 1
ATOM 751 O O . ASN A 1 93 ? 10.150 9.402 -9.291 1.00 93.12 93 ASN A O 1
ATOM 755 N N . ASP A 1 94 ? 11.210 10.893 -10.583 1.00 90.19 94 ASP A N 1
ATOM 756 C CA . ASP A 1 94 ? 12.076 11.421 -9.514 1.00 90.19 94 ASP A CA 1
ATOM 757 C C . ASP A 1 94 ? 11.346 12.413 -8.595 1.00 90.19 94 ASP A C 1
ATOM 759 O O . ASP A 1 94 ? 11.839 12.780 -7.522 1.00 90.19 94 ASP A O 1
ATOM 763 N N . THR A 1 95 ? 10.118 12.759 -8.971 1.00 82.25 95 THR A N 1
ATOM 764 C CA . THR A 1 95 ? 9.153 13.484 -8.155 1.00 82.25 95 THR A CA 1
ATOM 765 C C . THR A 1 95 ? 8.146 12.536 -7.479 1.00 82.25 95 THR A C 1
ATOM 767 O O . THR A 1 95 ? 8.168 11.317 -7.653 1.00 82.25 95 THR A O 1
ATOM 770 N N . GLY A 1 96 ? 7.300 13.082 -6.604 1.00 84.62 96 GLY A N 1
ATOM 771 C CA . GLY A 1 96 ? 6.218 12.317 -5.982 1.00 84.62 96 GLY A CA 1
ATOM 772 C C . GLY A 1 96 ? 6.645 11.305 -4.911 1.00 84.62 96 GLY A C 1
ATOM 773 O O . GLY A 1 96 ? 7.674 11.423 -4.234 1.00 84.62 96 GLY A O 1
ATOM 774 N N . SER A 1 97 ? 5.772 10.325 -4.695 1.00 84.75 97 SER A N 1
ATOM 775 C CA . SER A 1 97 ? 5.889 9.288 -3.669 1.00 84.75 97 SER A CA 1
ATOM 776 C C . SER A 1 97 ? 6.776 8.113 -4.093 1.00 84.75 97 SER A C 1
ATOM 778 O O . SER A 1 97 ? 7.319 7.420 -3.224 1.00 84.75 97 SER A O 1
ATOM 780 N N . LEU A 1 98 ? 6.980 7.919 -5.402 1.00 91.06 98 LEU A N 1
ATOM 781 C CA . LEU A 1 98 ? 7.793 6.827 -5.945 1.00 91.06 98 LEU A CA 1
ATOM 782 C C . LEU A 1 98 ? 9.268 7.177 -6.188 1.00 91.06 98 LEU A C 1
ATOM 784 O O . LEU A 1 98 ? 10.037 6.278 -6.523 1.00 91.06 98 LEU A O 1
ATOM 788 N N . LYS A 1 99 ? 9.714 8.409 -5.902 1.00 91.12 99 LYS A N 1
ATOM 789 C CA . LYS A 1 99 ? 11.113 8.859 -6.084 1.00 91.12 99 LYS A CA 1
ATOM 790 C C . LYS A 1 99 ? 12.188 7.886 -5.581 1.00 91.12 99 LYS A C 1
ATOM 792 O O . LYS A 1 99 ? 13.249 7.733 -6.176 1.00 91.12 99 LYS A O 1
ATOM 797 N N . LYS A 1 100 ? 11.917 7.178 -4.478 1.00 88.38 100 LYS A N 1
ATOM 798 C CA . LYS A 1 100 ? 12.856 6.219 -3.866 1.00 88.38 100 LYS A CA 1
ATOM 799 C C . LYS A 1 100 ? 13.107 4.969 -4.720 1.00 88.38 100 LYS A C 1
ATOM 801 O O . LYS A 1 100 ? 14.042 4.224 -4.432 1.00 88.38 100 LYS A O 1
ATOM 806 N N . PHE A 1 101 ? 12.264 4.727 -5.722 1.00 92.19 101 PHE A N 1
ATOM 807 C CA . PHE A 1 101 ? 12.338 3.586 -6.627 1.00 92.19 101 PHE A CA 1
ATOM 808 C C . PHE A 1 101 ? 13.020 3.912 -7.965 1.00 92.19 101 PHE A C 1
ATOM 810 O O . PHE A 1 101 ? 13.268 2.999 -8.745 1.00 92.19 101 PHE A O 1
ATOM 817 N N . VAL A 1 102 ? 13.381 5.176 -8.218 1.00 94.44 102 VAL A N 1
ATOM 818 C CA . VAL A 1 102 ? 14.107 5.589 -9.438 1.00 94.44 102 VAL A CA 1
ATOM 819 C C . VAL A 1 102 ? 15.486 4.936 -9.546 1.00 94.44 102 VAL A C 1
ATOM 821 O O . VAL A 1 102 ? 15.985 4.723 -10.641 1.00 94.44 102 VAL A O 1
ATOM 824 N N . LYS A 1 103 ? 16.096 4.574 -8.412 1.00 93.44 103 LYS A N 1
ATOM 825 C CA . LYS A 1 103 ? 17.419 3.932 -8.355 1.00 93.44 103 LYS A CA 1
ATOM 826 C C . LYS A 1 103 ? 17.468 2.498 -8.908 1.00 93.44 103 LYS A C 1
ATOM 828 O O . LYS A 1 103 ? 18.556 1.937 -8.974 1.00 93.44 103 LYS A O 1
ATOM 833 N N . TYR A 1 104 ? 16.322 1.880 -9.190 1.00 93.19 104 TYR A N 1
ATOM 834 C CA . TYR A 1 104 ? 16.253 0.518 -9.726 1.00 93.19 104 TYR A CA 1
ATOM 835 C C . TYR A 1 104 ? 16.190 0.545 -11.254 1.00 93.19 104 TYR A C 1
ATOM 837 O O . TYR A 1 104 ? 15.684 1.504 -11.832 1.00 93.19 104 TYR A O 1
ATOM 845 N N . ASP A 1 105 ? 16.678 -0.513 -11.900 1.00 94.62 105 ASP A N 1
ATOM 846 C CA . ASP A 1 105 ? 16.586 -0.663 -13.350 1.00 94.62 105 ASP A CA 1
ATOM 847 C C . ASP A 1 105 ? 15.196 -1.182 -13.746 1.00 94.62 105 ASP A C 1
ATOM 849 O O . ASP A 1 105 ? 14.848 -2.330 -13.483 1.00 94.62 105 ASP A O 1
ATOM 853 N N . TRP A 1 106 ? 14.386 -0.314 -14.353 1.00 94.25 106 TRP A N 1
ATOM 854 C CA . TRP A 1 106 ? 13.029 -0.639 -14.812 1.00 94.25 106 TRP A CA 1
ATOM 855 C C . TRP A 1 106 ? 12.988 -1.217 -16.233 1.00 94.25 106 TRP A C 1
ATOM 857 O O . TRP A 1 106 ? 11.905 -1.524 -16.734 1.00 94.25 106 TRP A O 1
ATOM 867 N N . THR A 1 107 ? 14.148 -1.362 -16.878 1.00 94.25 107 THR A N 1
ATOM 868 C CA . THR A 1 107 ? 14.311 -2.065 -18.160 1.00 94.25 107 THR A CA 1
ATOM 869 C C . THR A 1 107 ? 14.610 -3.557 -17.957 1.00 94.25 107 THR A C 1
ATOM 871 O O . THR A 1 107 ? 14.355 -4.366 -18.848 1.00 94.25 107 THR A O 1
ATOM 874 N N . ASP A 1 108 ? 15.073 -3.937 -16.761 1.00 88.94 108 ASP A N 1
ATOM 875 C CA . ASP A 1 108 ? 15.351 -5.317 -16.361 1.00 88.94 108 ASP A CA 1
ATOM 876 C C . ASP A 1 108 ? 14.069 -6.037 -15.895 1.00 88.94 108 ASP A C 1
ATOM 878 O O . ASP A 1 108 ? 13.457 -5.695 -14.876 1.00 88.94 108 ASP A O 1
ATOM 882 N N . SER A 1 109 ? 13.668 -7.080 -16.628 1.00 87.69 109 SER A N 1
ATOM 883 C CA . SER A 1 109 ? 12.476 -7.876 -16.322 1.00 87.69 109 SER A CA 1
ATOM 884 C C . SER A 1 109 ? 12.528 -8.580 -14.969 1.00 87.69 109 SER A C 1
ATOM 886 O O . SER A 1 109 ? 11.486 -8.702 -14.325 1.00 87.69 109 SER A O 1
ATOM 888 N N . ASP A 1 110 ? 13.703 -9.009 -14.506 1.00 81.25 110 ASP A N 1
ATOM 889 C CA . ASP A 1 110 ? 13.849 -9.729 -13.238 1.00 81.25 110 ASP A CA 1
ATOM 890 C C . ASP A 1 110 ? 13.730 -8.773 -12.048 1.00 81.25 110 ASP A C 1
ATOM 892 O O . ASP A 1 110 ? 13.158 -9.113 -11.005 1.00 81.25 110 ASP A O 1
ATOM 896 N N . VAL A 1 111 ? 14.231 -7.544 -12.204 1.00 81.56 111 VAL A N 1
ATOM 897 C CA . VAL A 1 111 ? 14.029 -6.468 -11.226 1.00 81.56 111 VAL A CA 1
ATOM 898 C C . VAL A 1 111 ? 12.548 -6.102 -11.157 1.00 81.56 111 VAL A C 1
ATOM 900 O O . VAL A 1 111 ? 11.968 -6.085 -10.067 1.00 81.56 111 VAL A O 1
ATOM 903 N N . VAL A 1 112 ? 11.911 -5.862 -12.305 1.00 83.62 112 VAL A N 1
ATOM 904 C CA . VAL A 1 112 ? 10.499 -5.460 -12.366 1.00 83.62 112 VAL A CA 1
ATOM 905 C C . VAL A 1 112 ? 9.565 -6.572 -11.873 1.00 83.62 112 VAL A C 1
ATOM 907 O O . VAL A 1 112 ? 8.588 -6.276 -11.182 1.00 83.62 112 VAL A O 1
ATOM 910 N N . ALA A 1 113 ? 9.868 -7.848 -12.131 1.00 80.31 113 ALA A N 1
ATOM 911 C CA . ALA A 1 113 ? 9.075 -8.980 -11.646 1.00 80.31 113 ALA A CA 1
ATOM 912 C C . ALA A 1 113 ? 8.952 -8.996 -10.112 1.00 80.31 113 ALA A C 1
ATOM 914 O O . ALA A 1 113 ? 7.850 -9.172 -9.589 1.00 80.31 113 ALA A O 1
ATOM 915 N N . LYS A 1 114 ? 10.041 -8.706 -9.385 1.00 79.81 114 LYS A N 1
ATOM 916 C CA . LYS A 1 114 ? 10.026 -8.607 -7.912 1.00 79.81 114 LYS A CA 1
ATOM 917 C C . LYS A 1 114 ? 9.123 -7.474 -7.428 1.00 79.81 114 LYS A C 1
ATOM 919 O O . LYS A 1 114 ? 8.389 -7.623 -6.451 1.00 79.81 114 LYS A O 1
ATOM 924 N N . PHE A 1 115 ? 9.150 -6.327 -8.109 1.00 82.88 115 PHE A N 1
ATOM 925 C CA . PHE A 1 115 ? 8.259 -5.211 -7.786 1.00 82.88 115 PHE A CA 1
ATOM 926 C C . PHE A 1 115 ? 6.797 -5.541 -8.075 1.00 82.88 115 PHE A C 1
ATOM 928 O O . PHE A 1 115 ? 5.944 -5.239 -7.240 1.00 82.88 115 PHE A O 1
ATOM 935 N N . ARG A 1 116 ? 6.514 -6.207 -9.199 1.00 88.12 116 ARG A N 1
ATOM 936 C CA . ARG A 1 116 ? 5.168 -6.668 -9.549 1.00 88.12 116 ARG A CA 1
ATOM 937 C C . ARG A 1 116 ? 4.627 -7.660 -8.520 1.00 88.12 116 ARG A C 1
ATOM 939 O O . ARG A 1 116 ? 3.499 -7.488 -8.074 1.00 88.12 116 ARG A O 1
ATOM 946 N N . GLU A 1 117 ? 5.420 -8.635 -8.083 1.00 80.44 117 GLU A N 1
ATOM 947 C CA . GLU A 1 117 ? 5.022 -9.602 -7.049 1.00 80.44 117 GLU A CA 1
ATOM 948 C C . GLU A 1 117 ? 4.693 -8.907 -5.718 1.00 80.44 117 GLU A C 1
ATOM 950 O O . GLU A 1 117 ? 3.610 -9.091 -5.156 1.00 80.44 117 GLU A O 1
ATOM 955 N N . ASN A 1 118 ? 5.583 -8.022 -5.252 1.00 78.50 118 ASN A N 1
ATOM 956 C CA . ASN A 1 118 ? 5.339 -7.202 -4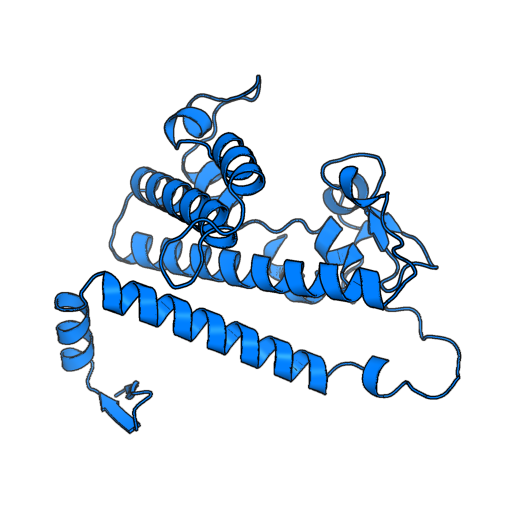.062 1.00 78.50 118 ASN A CA 1
ATOM 957 C C . ASN A 1 118 ? 4.047 -6.384 -4.202 1.00 78.50 118 ASN A C 1
ATOM 959 O O . ASN A 1 118 ? 3.301 -6.202 -3.236 1.00 78.50 118 ASN A O 1
ATOM 963 N N . ARG A 1 119 ? 3.779 -5.884 -5.411 1.00 85.50 119 ARG A N 1
ATOM 964 C CA . ARG A 1 119 ? 2.606 -5.071 -5.708 1.00 85.50 119 ARG A CA 1
ATOM 965 C C . ARG A 1 119 ? 1.312 -5.886 -5.736 1.00 85.50 119 ARG A C 1
ATOM 967 O O . ARG A 1 119 ? 0.297 -5.399 -5.250 1.00 85.50 119 ARG A O 1
ATOM 974 N N . LEU A 1 120 ? 1.348 -7.124 -6.220 1.00 82.12 120 LEU A N 1
ATOM 975 C CA . LEU A 1 120 ? 0.218 -8.052 -6.146 1.00 82.12 120 LEU A CA 1
ATOM 976 C C . LEU A 1 120 ? -0.145 -8.382 -4.693 1.00 82.12 120 LEU A C 1
ATOM 978 O O . LEU A 1 120 ? -1.320 -8.311 -4.338 1.00 82.12 120 LEU A O 1
ATOM 982 N N . ARG A 1 121 ? 0.846 -8.654 -3.830 1.00 77.12 121 ARG A N 1
ATOM 983 C CA . ARG A 1 121 ? 0.597 -8.872 -2.390 1.00 77.12 121 ARG A CA 1
ATOM 984 C C . ARG A 1 121 ? -0.053 -7.659 -1.732 1.00 77.12 121 ARG A C 1
ATOM 986 O O . ARG A 1 121 ? -1.027 -7.807 -1.002 1.00 77.12 121 ARG A O 1
ATOM 993 N N . TYR A 1 122 ? 0.422 -6.460 -2.066 1.00 78.50 122 TYR A N 1
ATOM 994 C CA . TYR A 1 122 ? -0.176 -5.216 -1.586 1.00 78.50 122 TYR A CA 1
ATOM 995 C C . TYR A 1 122 ? -1.665 -5.095 -1.950 1.00 78.50 122 TYR A C 1
ATOM 997 O O . TYR A 1 122 ? -2.474 -4.668 -1.129 1.00 78.50 122 TYR A O 1
ATOM 1005 N N . HIS A 1 123 ? -2.049 -5.485 -3.167 1.00 81.94 123 HIS A N 1
ATOM 1006 C CA . HIS A 1 123 ? -3.455 -5.464 -3.573 1.00 81.94 123 HIS A CA 1
ATOM 1007 C C . HIS A 1 123 ? -4.303 -6.511 -2.856 1.00 81.94 123 HIS A C 1
ATOM 1009 O O . HIS A 1 123 ? -5.433 -6.210 -2.492 1.00 81.94 123 HIS A O 1
ATOM 1015 N N . ILE A 1 124 ? -3.761 -7.699 -2.588 1.00 81.69 124 ILE A N 1
ATOM 1016 C CA . ILE A 1 124 ? -4.458 -8.727 -1.798 1.00 81.69 124 ILE A CA 1
ATOM 1017 C C . ILE A 1 124 ? -4.734 -8.221 -0.378 1.00 81.69 124 ILE A C 1
ATOM 1019 O O . ILE A 1 124 ? -5.839 -8.390 0.135 1.00 81.69 124 ILE A O 1
ATOM 1023 N N . GLU A 1 125 ? -3.764 -7.547 0.244 1.00 77.31 125 GLU A N 1
ATOM 1024 C CA . GLU A 1 125 ? -3.967 -6.909 1.548 1.00 77.31 125 GLU A CA 1
ATOM 1025 C C . GLU A 1 125 ? -5.053 -5.823 1.490 1.00 77.31 125 GLU A C 1
ATOM 1027 O O . GLU A 1 125 ? -5.923 -5.770 2.361 1.00 77.31 125 GLU A O 1
ATOM 1032 N N . ASN A 1 126 ? -5.041 -4.980 0.451 1.00 82.06 126 ASN A N 1
ATOM 1033 C CA . ASN A 1 126 ? -6.050 -3.938 0.256 1.00 82.06 126 ASN A CA 1
ATOM 1034 C C . ASN A 1 126 ? -7.461 -4.501 0.025 1.00 82.06 126 ASN A C 1
ATOM 1036 O O . ASN A 1 126 ? -8.427 -3.951 0.564 1.00 82.06 126 ASN A O 1
ATOM 1040 N N . ASP A 1 127 ? -7.584 -5.584 -0.744 1.00 81.69 127 ASP A N 1
ATOM 1041 C CA . ASP A 1 127 ? -8.843 -6.307 -0.943 1.00 81.69 127 ASP A CA 1
ATOM 1042 C C . ASP A 1 127 ? -9.350 -6.852 0.406 1.00 81.69 127 ASP A C 1
ATOM 1044 O O . ASP A 1 12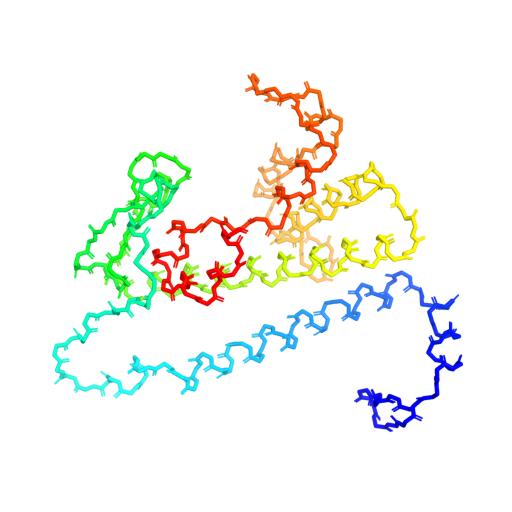7 ? -10.517 -6.657 0.751 1.00 81.69 127 ASP A O 1
ATOM 1048 N N . GLY A 1 128 ? -8.458 -7.406 1.237 1.00 82.19 128 GLY A N 1
ATOM 1049 C CA . GLY A 1 128 ? -8.782 -7.845 2.598 1.00 82.19 128 GLY A CA 1
ATOM 1050 C C . GLY A 1 128 ? -9.277 -6.713 3.509 1.00 82.19 128 GLY A C 1
ATOM 1051 O O . GLY A 1 128 ? -10.245 -6.889 4.249 1.00 82.19 128 GLY A O 1
ATOM 1052 N N . TYR A 1 129 ? -8.686 -5.514 3.429 1.00 85.19 129 TYR A N 1
ATOM 1053 C CA . TYR A 1 129 ? -9.209 -4.348 4.156 1.00 85.19 129 TYR A CA 1
ATOM 1054 C C . TYR A 1 129 ? -10.608 -3.948 3.677 1.00 85.19 129 TYR A C 1
ATOM 1056 O O . TYR A 1 129 ? -11.436 -3.545 4.492 1.00 85.19 129 TYR A O 1
ATOM 1064 N N . ARG A 1 130 ? -10.894 -4.069 2.377 1.00 86.19 130 ARG A N 1
ATOM 1065 C CA . ARG A 1 130 ? -12.213 -3.749 1.815 1.00 86.19 130 ARG A CA 1
ATOM 1066 C C . ARG A 1 130 ? -13.287 -4.720 2.291 1.00 86.19 130 ARG A C 1
ATOM 1068 O O . ARG A 1 130 ? -14.379 -4.287 2.652 1.00 86.19 130 ARG A O 1
ATOM 1075 N N . GLU A 1 131 ? -12.967 -6.008 2.332 1.00 86.00 131 GLU A N 1
ATOM 1076 C CA . GLU A 1 131 ? -13.842 -7.041 2.892 1.00 86.00 131 GLU A CA 1
ATOM 1077 C C . GLU A 1 131 ? -14.138 -6.772 4.370 1.00 86.00 131 GLU A C 1
ATOM 1079 O O . GLU A 1 131 ? -15.302 -6.773 4.773 1.00 86.00 131 GLU A O 1
ATOM 1084 N N . LEU A 1 132 ? -13.107 -6.434 5.152 1.00 86.75 132 LEU A N 1
ATOM 1085 C CA . LEU A 1 132 ? -13.256 -6.082 6.563 1.00 86.75 132 LEU A CA 1
ATOM 1086 C C . LEU A 1 132 ? -14.160 -4.856 6.762 1.00 86.75 132 LEU A C 1
ATOM 1088 O O . LEU A 1 132 ? -15.068 -4.898 7.588 1.00 86.75 132 LEU A O 1
ATOM 1092 N N . VAL A 1 133 ? -13.963 -3.786 5.985 1.00 90.12 133 VAL A N 1
ATOM 1093 C CA . VAL A 1 133 ? -14.821 -2.587 6.037 1.00 90.12 133 VAL A CA 1
ATOM 1094 C C . VAL A 1 133 ? -16.275 -2.938 5.737 1.00 90.12 133 VAL A C 1
ATOM 1096 O O . VAL A 1 133 ? -17.171 -2.491 6.452 1.00 90.12 133 VAL A O 1
ATOM 1099 N N . ASN A 1 134 ? -16.520 -3.738 4.697 1.00 88.88 134 ASN A N 1
ATOM 1100 C CA . ASN A 1 134 ? -17.872 -4.140 4.319 1.00 88.88 134 ASN A CA 1
ATOM 1101 C C . ASN A 1 134 ? -18.543 -4.980 5.414 1.00 88.88 134 ASN A C 1
ATOM 1103 O O . ASN A 1 134 ? -19.703 -4.724 5.731 1.00 88.88 134 ASN A O 1
ATOM 1107 N N . SER A 1 135 ? -17.814 -5.924 6.021 1.00 91.00 135 SER A N 1
ATOM 1108 C CA . SER A 1 135 ? -18.316 -6.724 7.146 1.00 91.00 135 SER A CA 1
ATOM 1109 C C . SER A 1 135 ? -18.654 -5.841 8.340 1.00 91.00 135 SER A C 1
ATOM 1111 O O . SER A 1 135 ? -19.779 -5.868 8.822 1.00 91.00 135 SER A O 1
ATOM 1113 N N . MET A 1 136 ? -17.723 -4.983 8.767 1.00 93.56 136 MET A N 1
ATOM 1114 C CA . MET A 1 136 ? -17.942 -4.127 9.932 1.00 93.56 136 MET A CA 1
ATOM 1115 C C . MET A 1 136 ? -19.132 -3.179 9.737 1.00 93.56 136 MET A C 1
ATOM 1117 O O . MET A 1 136 ? -19.900 -2.943 10.666 1.00 93.56 136 MET A O 1
ATOM 1121 N N . ARG A 1 137 ? -19.326 -2.656 8.520 1.00 92.88 137 ARG A N 1
ATOM 1122 C CA . ARG A 1 137 ? -20.509 -1.846 8.191 1.00 92.88 137 ARG A CA 1
ATOM 1123 C C . ARG A 1 137 ? -21.800 -2.657 8.240 1.00 92.88 137 ARG A C 1
ATOM 1125 O O . ARG A 1 137 ? -22.800 -2.140 8.728 1.00 92.88 137 ARG A O 1
ATOM 1132 N N . ALA A 1 138 ? -21.786 -3.897 7.750 1.00 92.25 138 ALA A N 1
ATOM 1133 C CA . ALA A 1 138 ? -22.938 -4.793 7.832 1.00 92.25 138 ALA A CA 1
ATOM 1134 C C . ALA A 1 138 ? -23.302 -5.129 9.290 1.00 92.25 138 ALA A C 1
ATOM 1136 O O . ALA A 1 138 ? -24.484 -5.206 9.617 1.00 92.25 138 ALA A O 1
ATOM 1137 N N . ASP A 1 139 ? -22.298 -5.223 10.162 1.00 93.50 139 ASP A N 1
ATOM 1138 C CA . ASP A 1 139 ? -22.455 -5.461 11.602 1.00 93.50 139 ASP A CA 1
ATOM 1139 C C . ASP A 1 139 ? -22.829 -4.188 12.395 1.00 93.50 139 ASP A C 1
ATOM 1141 O O . ASP A 1 139 ? -23.031 -4.237 13.608 1.00 93.50 139 ASP A O 1
ATOM 1145 N N . GLY A 1 140 ? -22.959 -3.036 11.725 1.00 94.31 140 GLY A N 1
ATOM 1146 C CA . GLY A 1 140 ? -23.406 -1.779 12.330 1.00 94.31 140 GLY A CA 1
ATOM 1147 C C . GLY A 1 140 ? -22.314 -0.961 13.026 1.00 94.31 140 GLY A C 1
ATOM 1148 O O . GLY A 1 140 ? -22.640 -0.031 13.765 1.00 94.31 140 GLY A O 1
ATOM 1149 N N . HIS A 1 141 ? -21.034 -1.265 12.793 1.00 94.25 141 HIS A N 1
ATOM 1150 C CA . HIS A 1 141 ? -19.932 -0.474 13.339 1.00 94.25 141 HIS A CA 1
ATOM 1151 C C . HIS A 1 141 ? -19.873 0.933 12.736 1.00 94.25 141 HIS A C 1
ATOM 1153 O O . HIS A 1 141 ? -20.126 1.158 11.550 1.00 94.25 141 HIS A O 1
ATOM 1159 N N . SER A 1 142 ? -19.463 1.884 13.568 1.00 96.88 142 SER A N 1
ATOM 1160 C CA . SER A 1 142 ? -19.226 3.271 13.178 1.00 96.88 142 SER A CA 1
ATOM 1161 C C . SER A 1 142 ? -17.917 3.444 12.398 1.00 96.88 142 SER A C 1
ATOM 1163 O O . SER A 1 142 ? -16.963 2.681 12.562 1.00 96.88 142 SER A O 1
ATOM 1165 N N . ASP A 1 143 ? -17.812 4.513 11.599 1.00 97.00 143 ASP A N 1
ATOM 1166 C CA . ASP A 1 143 ? -16.577 4.809 10.857 1.00 97.00 143 ASP A CA 1
ATOM 1167 C C . ASP A 1 143 ? -15.362 5.013 11.787 1.00 97.00 143 ASP A C 1
ATOM 1169 O O . ASP A 1 143 ? -14.242 4.687 11.400 1.00 97.00 143 ASP A O 1
ATOM 1173 N N . VAL A 1 144 ? -15.547 5.497 13.025 1.00 97.44 144 VAL A N 1
ATOM 1174 C CA . VAL A 1 144 ? -14.441 5.618 13.995 1.00 97.44 144 VAL A CA 1
ATOM 1175 C C . VAL A 1 144 ? -13.917 4.253 14.446 1.00 97.44 144 VAL A C 1
ATOM 1177 O O . VAL A 1 144 ? -12.704 4.076 14.565 1.00 97.44 144 VAL A O 1
ATOM 1180 N N . GLU A 1 145 ? -14.797 3.274 14.667 1.00 95.94 145 GLU A N 1
ATOM 1181 C CA . GLU A 1 145 ? -14.394 1.904 15.008 1.00 95.94 145 GLU A CA 1
ATOM 1182 C C . GLU A 1 145 ? -13.658 1.258 13.835 1.00 95.94 145 GLU A C 1
ATOM 1184 O O . GLU A 1 145 ? -12.551 0.751 14.008 1.00 95.94 145 GLU A O 1
ATOM 1189 N N . ILE A 1 146 ? -14.212 1.377 12.626 1.00 94.19 146 ILE A N 1
ATOM 1190 C CA . ILE A 1 146 ? -13.599 0.849 11.402 1.00 94.19 146 ILE A CA 1
ATOM 1191 C C . ILE A 1 146 ? -12.219 1.482 11.170 1.00 94.19 146 ILE A C 1
ATOM 1193 O O . ILE A 1 146 ? -11.243 0.777 10.907 1.00 94.19 146 ILE A O 1
ATOM 1197 N N . ALA A 1 147 ? -12.100 2.807 11.304 1.00 96.31 147 ALA A N 1
ATOM 1198 C CA . ALA A 1 147 ? -10.835 3.513 11.134 1.00 96.31 147 ALA A CA 1
ATOM 1199 C C . ALA A 1 147 ? -9.777 3.048 12.147 1.00 96.31 147 ALA A C 1
ATOM 1201 O O . ALA A 1 147 ? -8.630 2.809 11.759 1.00 96.31 147 ALA A O 1
ATOM 1202 N N . LYS A 1 148 ? -10.144 2.878 13.425 1.00 96.06 148 LYS A N 1
ATOM 1203 C CA . LYS A 1 148 ? -9.238 2.354 14.461 1.00 96.06 148 LYS A CA 1
ATOM 1204 C C . LYS A 1 148 ? -8.762 0.943 14.125 1.00 96.06 148 LYS A C 1
ATOM 1206 O O . LYS A 1 148 ? -7.553 0.711 14.082 1.00 96.06 148 LYS A O 1
ATOM 1211 N N . THR A 1 149 ? -9.686 0.042 13.792 1.00 92.69 149 THR A N 1
ATOM 1212 C CA . THR A 1 149 ? -9.366 -1.345 13.432 1.00 92.69 149 THR A CA 1
ATOM 1213 C C . THR A 1 149 ? -8.439 -1.424 12.219 1.00 92.69 149 THR A C 1
ATOM 1215 O O . THR A 1 149 ? -7.456 -2.166 12.238 1.00 92.69 149 THR A O 1
ATOM 1218 N N . LEU A 1 150 ? -8.683 -0.630 11.173 1.00 89.19 150 LEU A N 1
ATOM 1219 C CA . LEU A 1 150 ? -7.817 -0.609 9.992 1.00 89.19 150 LEU A CA 1
ATOM 1220 C C . LEU A 1 150 ? -6.413 -0.090 10.299 1.00 89.19 150 LEU A C 1
ATOM 1222 O O . LEU A 1 150 ? -5.438 -0.614 9.761 1.00 89.19 150 LEU A O 1
ATOM 1226 N N . VAL A 1 151 ? -6.281 0.929 11.150 1.00 89.81 151 VAL A N 1
ATOM 1227 C CA . VAL A 1 151 ? -4.965 1.442 11.550 1.00 89.81 151 VAL A CA 1
ATOM 1228 C C . VAL A 1 151 ? -4.177 0.379 12.315 1.00 89.81 151 VAL A C 1
ATOM 1230 O O . VAL A 1 151 ? -3.000 0.159 12.019 1.00 89.81 151 VAL A O 1
ATOM 1233 N N . GLU A 1 152 ? -4.825 -0.328 13.238 1.00 88.81 152 GLU A N 1
ATOM 1234 C CA . GLU A 1 152 ? -4.216 -1.440 13.971 1.00 88.81 152 GLU A CA 1
ATOM 1235 C C . GLU A 1 152 ? -3.802 -2.577 13.034 1.00 88.81 152 GLU A C 1
ATOM 1237 O O . GLU A 1 152 ? -2.648 -3.007 13.075 1.00 88.81 152 GLU A O 1
ATOM 1242 N N . LYS A 1 153 ? -4.691 -3.008 12.129 1.00 85.69 153 LYS A N 1
ATOM 1243 C CA . LYS A 1 153 ? -4.403 -4.075 11.159 1.00 85.69 153 LYS A CA 1
ATOM 1244 C C . LYS A 1 153 ? -3.247 -3.692 10.227 1.00 85.69 153 LYS A C 1
ATOM 1246 O O . LYS A 1 153 ? -2.351 -4.501 10.012 1.00 85.69 153 LYS A O 1
ATOM 1251 N N . ARG A 1 154 ? -3.192 -2.447 9.739 1.00 83.88 154 ARG A N 1
ATOM 1252 C CA . ARG A 1 154 ? -2.081 -1.958 8.898 1.00 83.88 154 ARG A CA 1
ATOM 1253 C C . ARG A 1 154 ? -0.749 -1.936 9.636 1.00 83.88 154 ARG A C 1
ATOM 1255 O O . ARG A 1 154 ? 0.274 -2.292 9.055 1.00 83.88 154 ARG A O 1
ATOM 1262 N N . ASN A 1 155 ? -0.743 -1.494 10.891 1.00 83.12 155 ASN A N 1
ATOM 1263 C CA . ASN A 1 155 ? 0.469 -1.503 11.704 1.00 83.12 155 ASN A CA 1
ATOM 1264 C C . ASN A 1 155 ? 0.912 -2.940 12.005 1.00 83.12 155 ASN A C 1
ATOM 1266 O O . ASN A 1 155 ? 2.100 -3.233 11.903 1.00 83.12 155 ASN A O 1
ATOM 1270 N N . ALA A 1 156 ? -0.028 -3.843 12.298 1.00 81.50 156 ALA A N 1
ATOM 1271 C CA . ALA A 1 156 ? 0.262 -5.259 12.491 1.00 81.50 156 ALA A CA 1
ATOM 1272 C C . ALA A 1 156 ? 0.875 -5.885 11.229 1.00 81.50 156 ALA A C 1
ATOM 1274 O O . ALA A 1 156 ? 1.931 -6.501 11.326 1.00 81.50 156 ALA A O 1
ATOM 1275 N N . ASN A 1 157 ? 0.285 -5.645 10.054 1.00 77.75 157 ASN A N 1
ATOM 1276 C CA . ASN A 1 157 ? 0.796 -6.152 8.777 1.00 77.75 157 ASN A CA 1
ATOM 1277 C C . ASN A 1 157 ? 2.183 -5.580 8.436 1.00 77.75 157 ASN A C 1
ATOM 1279 O O . ASN A 1 157 ? 3.059 -6.294 7.955 1.00 77.75 157 ASN A O 1
ATOM 1283 N N . ARG A 1 158 ? 2.431 -4.298 8.741 1.00 79.56 158 ARG A N 1
ATOM 1284 C CA . ARG A 1 158 ? 3.758 -3.687 8.560 1.00 79.56 158 ARG A CA 1
ATOM 1285 C C . ARG A 1 158 ? 4.831 -4.385 9.401 1.00 79.56 158 ARG A C 1
ATOM 1287 O O . ARG A 1 158 ? 5.960 -4.521 8.938 1.00 79.56 158 ARG A O 1
ATOM 1294 N N . LEU A 1 159 ? 4.492 -4.792 10.622 1.00 79.69 159 LEU A N 1
ATOM 1295 C CA . LEU A 1 159 ? 5.424 -5.444 11.539 1.00 79.69 159 LEU A CA 1
ATOM 1296 C C . LEU A 1 159 ? 5.568 -6.945 11.263 1.00 79.69 159 LEU A C 1
ATOM 1298 O O . LEU A 1 159 ? 6.667 -7.472 11.414 1.00 79.69 159 LEU A O 1
ATOM 1302 N N . SER A 1 160 ? 4.502 -7.628 10.831 1.00 78.19 160 SER A N 1
ATOM 1303 C CA . SER A 1 160 ? 4.510 -9.081 10.611 1.00 78.19 160 SER A CA 1
ATOM 1304 C C . SER A 1 160 ? 5.488 -9.527 9.531 1.00 78.19 160 SER A C 1
ATOM 1306 O O . SER A 1 160 ? 5.998 -10.634 9.613 1.00 78.19 160 SER A O 1
ATOM 1308 N N . SER A 1 161 ? 5.820 -8.663 8.570 1.00 71.81 161 SER A N 1
ATOM 1309 C CA 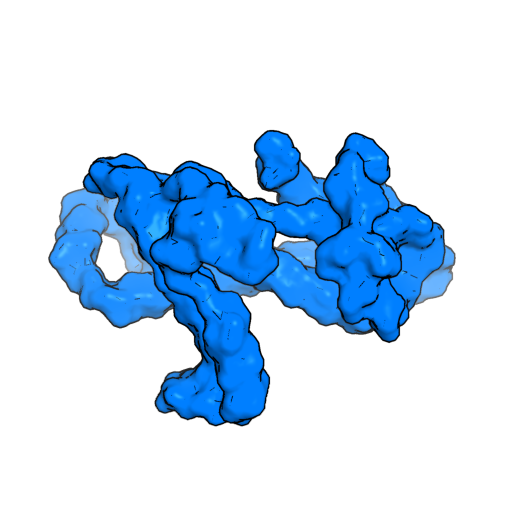. SER A 1 161 ? 6.850 -8.939 7.556 1.00 71.81 161 SER A CA 1
ATOM 1310 C C . SER A 1 161 ? 8.249 -9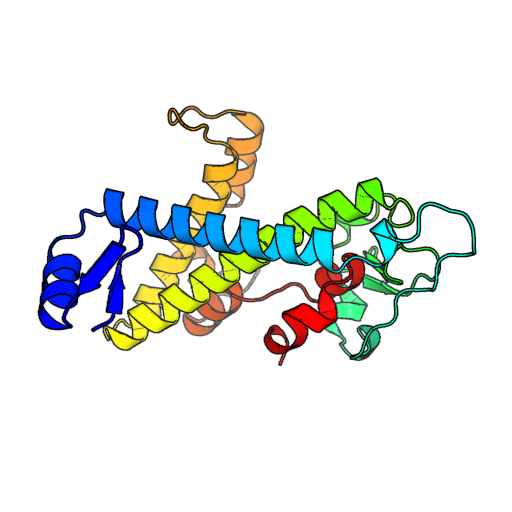.191 8.137 1.00 71.81 161 SER A C 1
ATOM 1312 O O . SER A 1 161 ? 9.121 -9.688 7.430 1.00 71.81 161 SER A O 1
ATOM 1314 N N . TYR A 1 162 ? 8.469 -8.845 9.409 1.00 72.06 162 TYR A N 1
ATOM 1315 C CA . TYR A 1 162 ? 9.739 -9.004 10.122 1.00 72.06 162 TYR A CA 1
ATOM 1316 C C . TYR A 1 162 ? 9.633 -9.972 11.304 1.00 72.06 162 TYR A C 1
ATOM 1318 O O . TYR A 1 162 ? 10.523 -10.003 12.151 1.00 72.06 162 TYR A O 1
ATOM 1326 N N . ILE A 1 163 ? 8.536 -10.723 11.400 1.00 73.00 163 ILE A N 1
ATOM 1327 C CA . ILE A 1 163 ? 8.303 -11.718 12.444 1.00 73.00 163 ILE A CA 1
ATOM 1328 C C . ILE A 1 163 ? 8.194 -13.076 11.752 1.00 73.00 163 ILE A C 1
ATOM 1330 O O . ILE A 1 163 ? 7.395 -13.238 10.832 1.00 73.00 163 ILE A O 1
ATOM 1334 N N . ASP A 1 164 ? 9.016 -14.034 12.169 1.00 75.38 164 ASP A N 1
ATOM 1335 C CA . ASP A 1 164 ? 8.973 -15.396 11.648 1.00 75.38 164 ASP A CA 1
ATOM 1336 C C . ASP A 1 164 ? 7.791 -16.203 12.216 1.00 75.38 164 ASP A C 1
ATOM 1338 O O . ASP A 1 164 ? 7.053 -15.763 13.102 1.00 75.38 164 ASP A O 1
ATOM 1342 N N . GLU A 1 165 ? 7.612 -17.417 11.701 1.00 73.75 165 GLU A N 1
ATOM 1343 C CA . GLU A 1 165 ? 6.560 -18.353 12.118 1.00 73.75 165 GLU A CA 1
ATOM 1344 C C . GLU A 1 165 ? 6.581 -18.699 13.620 1.00 73.75 165 GLU A C 1
ATOM 1346 O O . GLU A 1 165 ? 5.551 -19.066 14.182 1.00 73.75 165 GLU A O 1
ATOM 1351 N N . ASN A 1 166 ? 7.723 -18.522 14.295 1.00 77.94 166 ASN A N 1
ATOM 1352 C CA . ASN A 1 166 ? 7.899 -18.779 15.724 1.00 77.94 166 ASN A CA 1
ATOM 1353 C C . ASN A 1 166 ? 7.682 -17.520 16.582 1.00 77.94 166 ASN A C 1
ATOM 1355 O O . ASN A 1 166 ? 7.893 -17.546 17.796 1.00 77.94 166 ASN A O 1
ATOM 1359 N N . GLY A 1 167 ? 7.279 -16.403 15.968 1.00 74.38 167 GLY A N 1
ATOM 1360 C CA . GLY A 1 167 ? 7.085 -15.128 16.651 1.00 74.38 167 GLY A CA 1
ATOM 1361 C C . GLY A 1 167 ? 8.388 -14.385 16.950 1.00 74.38 167 GLY A C 1
ATOM 1362 O O . GLY A 1 167 ? 8.369 -13.402 17.696 1.00 74.38 167 GLY A O 1
ATOM 1363 N N . LYS A 1 168 ? 9.523 -14.826 16.395 1.00 79.62 168 LYS A N 1
ATOM 1364 C CA . LYS A 1 168 ? 10.815 -14.170 16.584 1.00 79.62 168 LYS A CA 1
ATOM 1365 C C . LYS A 1 168 ? 11.026 -13.123 15.496 1.00 79.62 168 LYS A C 1
ATOM 1367 O O . LYS A 1 168 ? 10.719 -13.330 14.327 1.00 79.62 168 LYS A O 1
ATOM 1372 N N . ILE A 1 169 ? 11.572 -11.977 15.892 1.00 82.31 169 ILE A N 1
ATOM 1373 C CA . ILE A 1 169 ? 11.927 -10.923 14.946 1.00 82.31 169 ILE A CA 1
ATOM 1374 C C . ILE A 1 169 ? 13.100 -11.415 14.086 1.00 82.31 169 ILE A C 1
ATOM 1376 O O . ILE A 1 169 ? 14.165 -11.731 14.624 1.00 82.31 169 ILE A O 1
ATOM 1380 N N . SER A 1 170 ? 12.890 -11.493 12.772 1.00 76.94 170 SER A N 1
ATOM 1381 C CA . SER A 1 170 ? 13.880 -11.981 11.806 1.00 76.94 170 SER A CA 1
ATOM 1382 C C . SER A 1 170 ? 15.010 -10.975 11.576 1.00 76.94 170 SER A C 1
ATOM 1384 O O . SER A 1 170 ? 16.156 -11.375 11.386 1.00 76.94 170 SER A O 1
ATOM 1386 N N . ASP A 1 171 ? 14.699 -9.679 11.669 1.00 81.31 171 ASP A N 1
ATOM 1387 C CA . ASP A 1 171 ? 15.648 -8.566 11.598 1.00 81.31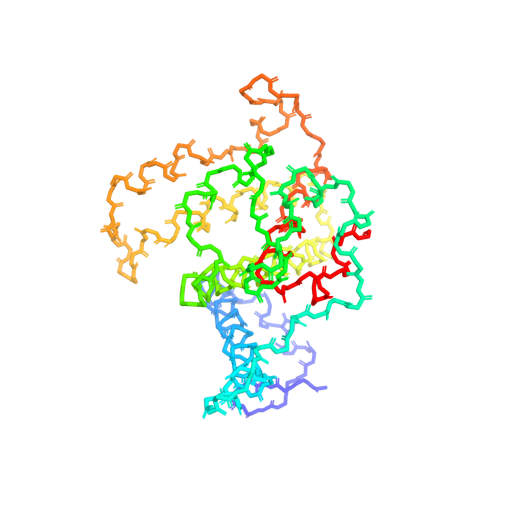 171 ASP A CA 1
ATOM 1388 C C . ASP A 1 171 ? 15.192 -7.425 12.522 1.00 81.31 171 ASP A C 1
ATOM 1390 O O . ASP A 1 171 ? 14.158 -6.788 12.299 1.00 81.31 171 ASP A O 1
ATOM 1394 N N . ILE A 1 172 ? 15.952 -7.180 13.594 1.00 83.12 172 ILE A N 1
ATOM 1395 C CA . ILE A 1 172 ? 15.590 -6.200 14.626 1.00 83.12 172 ILE A CA 1
ATOM 1396 C C . ILE A 1 172 ? 15.720 -4.750 14.148 1.00 83.12 172 ILE A C 1
ATOM 1398 O O . ILE A 1 172 ? 14.960 -3.892 14.598 1.00 83.12 172 ILE A O 1
ATOM 1402 N N . GLU A 1 173 ? 16.648 -4.464 13.234 1.00 81.31 173 GLU A N 1
ATOM 1403 C CA . GLU A 1 173 ? 16.858 -3.113 12.714 1.00 81.31 173 GLU A CA 1
ATOM 1404 C C . GLU A 1 173 ? 15.714 -2.730 11.781 1.00 81.31 173 GLU A C 1
ATOM 1406 O O . GLU A 1 173 ? 15.081 -1.685 11.965 1.00 81.31 173 GLU A O 1
ATOM 1411 N N . LEU A 1 174 ? 15.374 -3.617 10.841 1.00 73.88 174 LEU A N 1
ATOM 1412 C CA . LEU A 1 174 ? 14.255 -3.398 9.928 1.00 73.88 174 LEU A CA 1
ATOM 1413 C C . LEU A 1 174 ? 12.909 -3.387 10.658 1.00 73.88 174 LEU A C 1
ATOM 1415 O O . LEU A 1 174 ? 12.049 -2.565 10.336 1.00 73.88 174 LEU A O 1
ATOM 1419 N N . TYR A 1 175 ? 12.736 -4.228 11.681 1.00 77.31 175 TYR A N 1
ATOM 1420 C CA . TYR A 1 175 ? 11.553 -4.186 12.539 1.00 77.31 175 TYR A CA 1
ATOM 1421 C C . TYR A 1 175 ? 11.412 -2.836 13.253 1.00 77.31 175 TYR A C 1
ATOM 1423 O O . TYR A 1 175 ? 10.327 -2.250 13.263 1.00 77.31 175 TYR A O 1
ATOM 1431 N N . ASN A 1 176 ? 12.497 -2.308 13.829 1.00 79.81 176 ASN A N 1
ATOM 1432 C CA . ASN A 1 176 ? 12.468 -1.014 14.510 1.00 79.81 176 ASN A CA 1
ATOM 1433 C C . ASN A 1 176 ? 12.183 0.134 13.534 1.00 79.81 176 ASN A C 1
ATOM 1435 O O . ASN A 1 176 ? 11.337 0.977 13.827 1.00 79.81 176 ASN A O 1
ATOM 1439 N N . GLN A 1 177 ? 12.780 0.117 12.340 1.00 78.00 177 GLN A N 1
ATOM 1440 C CA . GLN A 1 177 ? 12.460 1.080 11.284 1.00 78.00 177 GLN A CA 1
ATOM 1441 C C . GLN A 1 177 ? 10.982 0.994 10.864 1.00 78.00 177 GLN A C 1
ATOM 1443 O O . GLN A 1 177 ? 10.295 2.007 10.722 1.00 78.00 177 GLN A O 1
ATOM 1448 N N . ALA A 1 178 ? 10.449 -0.216 10.692 1.00 73.50 178 ALA A N 1
ATOM 1449 C CA . ALA A 1 178 ? 9.043 -0.428 10.367 1.00 73.50 178 ALA A CA 1
ATOM 1450 C C . ALA A 1 178 ? 8.113 0.079 11.481 1.00 73.50 178 ALA A C 1
ATOM 1452 O O . ALA A 1 178 ? 7.070 0.675 11.198 1.00 73.50 178 ALA A O 1
ATOM 1453 N N . LYS A 1 179 ? 8.516 -0.099 12.742 1.00 82.50 179 LYS A N 1
ATOM 1454 C CA . LYS A 1 179 ? 7.807 0.391 13.925 1.00 82.50 179 LYS A CA 1
ATOM 1455 C C . LYS A 1 179 ? 7.775 1.916 14.000 1.00 82.50 179 LYS A C 1
ATOM 1457 O O . LYS A 1 179 ? 6.728 2.460 14.334 1.00 82.50 179 LYS A O 1
ATOM 1462 N N . GLU A 1 180 ? 8.850 2.609 13.631 1.00 86.38 180 GLU A N 1
ATOM 1463 C CA . GLU A 1 180 ? 8.864 4.079 13.518 1.00 86.38 180 GLU A CA 1
ATOM 1464 C C . GLU A 1 180 ? 7.883 4.605 12.458 1.00 86.38 180 GLU A C 1
ATOM 1466 O O . GLU A 1 180 ? 7.399 5.733 12.542 1.00 86.38 180 GLU A O 1
ATOM 1471 N N . HIS A 1 181 ? 7.549 3.778 11.467 1.00 81.50 181 HIS A N 1
ATOM 1472 C CA . HIS A 1 181 ? 6.550 4.094 10.449 1.00 81.50 181 HIS A CA 1
ATOM 1473 C C . HIS A 1 181 ? 5.112 3.721 10.838 1.00 81.50 181 HIS A C 1
ATOM 1475 O O . HIS A 1 181 ? 4.178 4.055 10.098 1.00 81.50 181 HIS A O 1
ATOM 1481 N N . CYS A 1 182 ? 4.902 3.036 11.965 1.00 84.81 182 CYS A N 1
ATOM 1482 C CA . CYS A 1 182 ? 3.567 2.814 12.508 1.00 84.81 182 CYS A CA 1
ATOM 1483 C C . CYS A 1 182 ? 2.983 4.126 13.036 1.00 84.81 182 CYS A C 1
ATOM 1485 O O . CYS A 1 182 ? 3.658 4.918 13.685 1.00 84.81 182 CYS A O 1
ATOM 1487 N N . VAL A 1 183 ? 1.704 4.347 12.746 1.00 87.81 183 VAL A N 1
ATOM 1488 C CA . VAL A 1 183 ? 0.978 5.560 13.142 1.00 87.81 183 VAL A CA 1
ATOM 1489 C C . VAL A 1 183 ? -0.284 5.165 13.881 1.00 87.81 183 VAL A C 1
ATOM 1491 O O . VAL A 1 183 ? 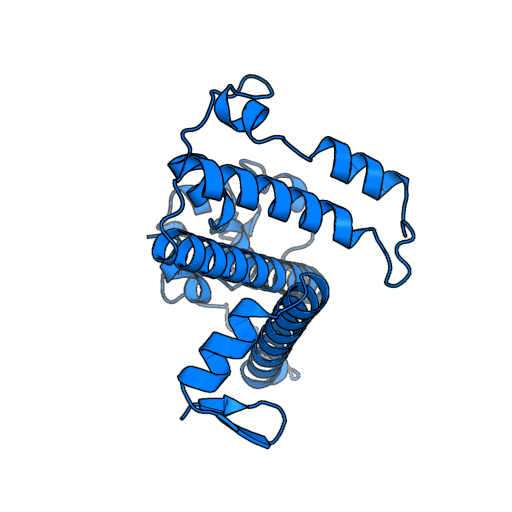-0.952 4.211 13.487 1.00 87.81 183 VAL A O 1
ATOM 1494 N N . THR A 1 184 ? -0.618 5.865 14.957 1.00 92.69 184 THR A N 1
ATOM 1495 C CA . THR A 1 184 ? -1.862 5.624 15.690 1.00 92.69 184 THR A CA 1
ATOM 1496 C C . THR A 1 184 ? -3.040 6.293 14.991 1.00 92.69 184 THR A C 1
ATOM 1498 O O . THR A 1 184 ? -2.877 7.220 14.191 1.00 92.69 184 THR A O 1
ATOM 1501 N N . TYR A 1 185 ? -4.251 5.836 15.315 1.00 94.12 185 TYR A N 1
ATOM 1502 C CA . TYR A 1 185 ? -5.471 6.486 14.845 1.00 94.12 185 TYR A CA 1
ATOM 1503 C C . TYR A 1 185 ? -5.494 7.967 15.263 1.00 94.12 185 TYR A C 1
ATOM 1505 O O . TYR A 1 185 ? -5.739 8.823 14.420 1.00 94.12 185 TYR A O 1
ATOM 1513 N N . GLU A 1 186 ? -5.123 8.287 16.507 1.00 95.50 186 GLU A N 1
ATOM 1514 C CA . GLU A 1 186 ? -5.109 9.670 17.007 1.00 95.50 186 GLU A CA 1
ATOM 1515 C C . GLU A 1 186 ? -4.101 10.555 16.260 1.00 95.50 186 GLU A C 1
ATOM 1517 O O . GLU A 1 186 ? -4.407 11.696 15.916 1.00 95.50 186 GLU A O 1
ATOM 1522 N N . GLN A 1 187 ? -2.921 10.025 15.918 1.00 93.75 187 GLN A N 1
ATOM 1523 C CA . GLN A 1 187 ? -1.950 10.747 15.089 1.00 93.75 187 GLN A CA 1
ATOM 1524 C C . GLN A 1 187 ? -2.499 11.040 13.687 1.00 93.75 187 GLN A C 1
ATOM 1526 O O . GLN A 1 187 ? -2.278 12.119 13.144 1.00 93.75 187 GLN A O 1
ATOM 1531 N N . LEU A 1 188 ? -3.232 10.104 13.080 1.00 93.19 188 LEU A N 1
ATOM 1532 C CA . LEU A 1 188 ? -3.875 10.346 11.787 1.00 93.19 188 LEU A CA 1
ATOM 1533 C C . LEU A 1 188 ? -5.057 11.315 11.901 1.00 93.19 188 LEU A C 1
ATOM 1535 O O . LEU A 1 188 ? -5.249 12.137 11.006 1.00 93.19 188 LEU A O 1
ATOM 1539 N N . LYS A 1 189 ? -5.821 11.240 12.994 1.00 96.12 189 LYS A N 1
ATOM 1540 C CA . LYS A 1 189 ? -6.994 12.076 13.259 1.00 96.12 189 LYS A CA 1
ATOM 1541 C C . LYS A 1 189 ? -6.621 13.533 13.512 1.00 96.12 189 LYS A C 1
ATOM 1543 O O . LYS A 1 189 ? -7.283 14.427 12.994 1.00 96.12 189 LYS A O 1
ATOM 1548 N N . HIS A 1 190 ? -5.550 13.773 14.264 1.00 95.31 190 HIS A N 1
ATOM 1549 C CA . HIS A 1 190 ? -5.111 15.114 14.660 1.00 95.31 190 HIS A CA 1
ATOM 1550 C C . HIS A 1 190 ? -4.006 15.696 13.774 1.00 95.31 190 HIS A C 1
ATOM 1552 O O . HIS A 1 190 ? -3.804 16.909 13.765 1.00 95.31 190 HIS A O 1
ATOM 1558 N N . GLY A 1 191 ? -3.342 14.856 12.983 1.00 89.25 191 GLY A N 1
ATOM 1559 C CA . GLY A 1 191 ? -2.242 15.251 12.117 1.00 89.25 191 GLY A CA 1
ATOM 1560 C C . GLY A 1 191 ? -0.890 14.799 12.661 1.00 89.25 191 GLY A C 1
ATOM 1561 O O . GLY A 1 191 ? -0.684 14.619 13.861 1.00 89.25 191 GLY A O 1
ATOM 1562 N N . ILE A 1 192 ? 0.051 14.596 11.744 1.00 89.06 192 ILE A N 1
ATOM 1563 C CA . ILE A 1 192 ? 1.390 14.087 12.042 1.00 89.06 192 ILE A CA 1
ATOM 1564 C C . ILE A 1 192 ? 2.396 14.691 11.061 1.00 89.06 192 ILE A C 1
ATOM 1566 O O . ILE A 1 192 ? 2.098 14.845 9.875 1.00 89.06 192 ILE A O 1
ATOM 1570 N N . ASN A 1 193 ? 3.598 15.029 11.537 1.00 82.38 193 ASN A N 1
ATOM 1571 C CA . ASN A 1 193 ? 4.706 15.540 10.714 1.00 82.38 193 ASN A CA 1
ATOM 1572 C C . ASN A 1 193 ? 4.319 16.751 9.842 1.00 82.38 193 ASN A C 1
ATOM 1574 O O . ASN A 1 193 ? 4.609 16.785 8.647 1.00 82.38 193 ASN A O 1
ATOM 1578 N N . GLY A 1 194 ? 3.602 17.717 10.427 1.00 82.56 194 GLY A N 1
ATOM 1579 C CA . GLY A 1 194 ? 3.152 18.929 9.731 1.00 82.56 194 GLY A CA 1
ATOM 1580 C C . GLY A 1 194 ? 2.014 18.711 8.727 1.00 82.56 194 GLY A C 1
ATOM 1581 O O . GLY A 1 194 ? 1.637 19.648 8.028 1.00 82.56 194 GLY A O 1
ATOM 1582 N N . LYS A 1 195 ? 1.452 17.497 8.641 1.00 85.19 195 LYS A N 1
ATOM 1583 C CA . LYS A 1 195 ? 0.268 17.207 7.825 1.00 85.19 195 LYS A CA 1
ATOM 1584 C C . LYS A 1 195 ? -1.007 17.388 8.650 1.00 85.19 195 LYS A C 1
ATOM 1586 O O . LYS A 1 195 ? -1.007 17.007 9.822 1.00 85.19 195 LYS A O 1
ATOM 1591 N N . PRO A 1 196 ? -2.091 17.911 8.049 1.00 89.88 196 PRO A N 1
ATOM 1592 C CA . PRO A 1 196 ? -3.367 18.047 8.735 1.00 89.88 196 PRO A CA 1
ATOM 1593 C C . PRO A 1 196 ? -3.955 16.681 9.105 1.00 89.88 196 PRO A C 1
ATOM 1595 O O . PRO A 1 196 ? -3.649 15.660 8.478 1.00 89.88 196 PRO A O 1
ATOM 1598 N N . GLY A 1 197 ? -4.817 16.693 10.118 1.00 94.44 197 GLY A N 1
ATOM 1599 C CA . GLY A 1 197 ? -5.625 15.544 10.503 1.00 94.44 197 GLY A CA 1
ATOM 1600 C C . GLY A 1 197 ? -6.580 15.087 9.400 1.00 94.44 197 GLY A C 1
ATOM 1601 O O . GLY A 1 197 ? -6.934 15.851 8.500 1.00 94.44 197 GLY A O 1
ATOM 1602 N N . LYS A 1 198 ? -6.988 13.821 9.474 1.00 95.19 198 LYS A N 1
ATOM 1603 C CA . LYS A 1 198 ? -7.913 13.177 8.536 1.00 95.19 198 LYS A CA 1
ATOM 1604 C C . LYS A 1 198 ? -9.241 12.843 9.207 1.00 95.19 198 LYS A C 1
ATOM 1606 O O . LYS A 1 198 ? -9.275 12.494 10.384 1.00 95.19 198 LYS A O 1
ATOM 1611 N N . SER A 1 199 ? -10.334 12.889 8.447 1.00 96.88 199 SER A N 1
ATOM 1612 C CA . SER A 1 199 ? -11.609 12.306 8.879 1.00 96.88 199 SER A CA 1
ATOM 1613 C C . SER A 1 199 ? -11.537 10.775 8.933 1.00 96.88 199 SER A C 1
ATOM 1615 O O . SER A 1 199 ? -10.638 10.164 8.352 1.00 96.88 199 SER A O 1
ATOM 1617 N N . ASP A 1 200 ? -12.506 10.144 9.596 1.00 97.38 200 ASP A N 1
ATOM 1618 C CA . ASP A 1 200 ? -12.542 8.681 9.730 1.00 97.38 200 ASP A CA 1
ATOM 1619 C C . ASP A 1 200 ? -12.701 8.014 8.359 1.00 97.38 200 ASP A C 1
ATOM 1621 O O . ASP A 1 200 ? -11.936 7.117 8.011 1.00 97.38 200 ASP A O 1
ATOM 1625 N N . LEU A 1 201 ? -13.579 8.565 7.515 1.00 95.06 201 LEU A N 1
ATOM 1626 C CA . LEU A 1 201 ? -13.726 8.168 6.113 1.00 95.06 201 LEU A CA 1
ATOM 1627 C C . LEU A 1 201 ? -12.415 8.296 5.326 1.00 95.06 201 LEU A C 1
ATOM 1629 O O . LEU A 1 201 ? -12.016 7.357 4.644 1.00 95.06 201 LEU A O 1
ATOM 1633 N N . GLN A 1 202 ? -11.686 9.407 5.474 1.00 93.00 202 GLN A N 1
ATOM 1634 C CA . GLN A 1 202 ? -10.396 9.584 4.798 1.00 93.00 202 GLN A CA 1
ATOM 1635 C C . GLN A 1 202 ? -9.342 8.572 5.271 1.00 93.00 202 GLN A C 1
ATOM 1637 O O . GLN A 1 202 ? -8.470 8.184 4.485 1.00 93.00 202 GLN A O 1
ATOM 1642 N N . ILE A 1 203 ? -9.376 8.155 6.541 1.00 93.19 203 ILE A N 1
ATOM 1643 C CA . ILE A 1 203 ? -8.497 7.106 7.079 1.00 93.19 203 ILE A CA 1
ATOM 1644 C C . ILE A 1 203 ? -8.860 5.749 6.465 1.00 93.19 203 ILE A C 1
ATOM 1646 O O . ILE A 1 203 ? -7.959 5.057 5.985 1.00 93.19 203 ILE A O 1
ATOM 1650 N N . ILE A 1 204 ? -10.154 5.416 6.415 1.00 92.12 204 ILE A N 1
ATOM 1651 C CA . ILE A 1 204 ? -10.685 4.183 5.815 1.00 92.12 204 ILE A CA 1
ATOM 1652 C C . ILE A 1 204 ? -10.302 4.097 4.331 1.00 92.12 204 ILE A C 1
ATOM 1654 O O . ILE A 1 204 ? -9.661 3.138 3.905 1.00 92.12 204 ILE A O 1
ATOM 1658 N N . GLU A 1 205 ? -10.595 5.132 3.546 1.00 89.62 205 GLU A N 1
ATOM 1659 C CA . GLU A 1 205 ? -10.250 5.198 2.119 1.00 89.62 205 GLU A CA 1
ATOM 1660 C C . GLU A 1 205 ? -8.736 5.086 1.890 1.00 89.62 205 GLU A C 1
ATOM 1662 O O . GLU A 1 205 ? -8.277 4.355 1.013 1.00 89.62 205 GLU A O 1
ATOM 1667 N N . SER A 1 206 ? -7.930 5.753 2.726 1.00 85.69 206 SER A N 1
ATOM 1668 C CA . SER A 1 206 ? -6.462 5.684 2.653 1.00 85.69 206 SER A CA 1
ATOM 1669 C C . SER A 1 206 ? -5.895 4.293 2.970 1.00 85.69 206 SER A C 1
ATOM 1671 O O . SER A 1 206 ? -4.709 4.060 2.718 1.00 85.69 206 SER A O 1
ATOM 1673 N N . ALA A 1 207 ? -6.663 3.402 3.602 1.00 82.88 207 ALA A N 1
ATOM 1674 C CA . ALA A 1 207 ? -6.240 2.030 3.874 1.00 82.88 207 ALA A CA 1
ATOM 1675 C C . ALA A 1 207 ? -6.401 1.122 2.654 1.00 82.88 207 ALA A C 1
ATOM 1677 O O . ALA A 1 207 ? -5.582 0.234 2.473 1.00 82.88 207 ALA A O 1
ATOM 1678 N N . MET A 1 208 ? -7.401 1.379 1.809 1.00 82.69 208 MET A N 1
ATOM 1679 C CA . MET A 1 208 ? -7.764 0.515 0.677 1.00 82.69 208 MET A CA 1
ATOM 1680 C C . MET A 1 208 ? -7.236 1.020 -0.673 1.00 82.69 208 MET A C 1
ATOM 1682 O O . MET A 1 208 ? -7.425 0.369 -1.701 1.00 82.69 208 MET A O 1
ATOM 1686 N N . LYS A 1 209 ? -6.627 2.209 -0.699 1.00 78.12 209 LYS A N 1
ATOM 1687 C CA . LYS A 1 209 ? -6.212 2.878 -1.933 1.00 78.12 209 LYS A CA 1
ATOM 1688 C C . LYS A 1 209 ? -4.914 2.296 -2.504 1.00 78.12 209 LYS A C 1
ATOM 1690 O O . LYS A 1 209 ? -3.915 2.177 -1.797 1.00 78.12 209 LYS A O 1
ATOM 1695 N N . GLY A 1 210 ? -4.911 2.023 -3.808 1.00 75.44 210 GLY A N 1
ATOM 1696 C CA . GLY A 1 210 ? -3.708 1.729 -4.589 1.00 75.44 210 GLY A CA 1
ATOM 1697 C C . GLY A 1 210 ? -2.918 2.985 -4.988 1.00 75.44 210 GLY A C 1
ATOM 1698 O O . GLY A 1 210 ? -3.464 4.078 -5.140 1.00 75.44 210 GLY A O 1
ATOM 1699 N N . ASN A 1 211 ? -1.609 2.831 -5.174 1.00 86.00 211 ASN A N 1
ATOM 1700 C CA . ASN A 1 211 ? -0.785 3.745 -5.962 1.00 86.00 211 ASN A CA 1
ATOM 1701 C C . ASN A 1 211 ? -0.817 3.324 -7.441 1.00 86.00 211 ASN A C 1
ATOM 1703 O O . ASN A 1 211 ? -0.087 2.420 -7.850 1.00 86.00 211 ASN A O 1
ATOM 1707 N N . GLU A 1 212 ? -1.658 4.002 -8.211 1.00 92.44 212 GLU A N 1
ATOM 1708 C CA . GLU A 1 212 ? -1.837 3.804 -9.650 1.00 92.44 212 GLU A CA 1
ATOM 1709 C C . GLU A 1 212 ? -0.555 4.008 -10.478 1.00 92.44 212 GLU A C 1
ATOM 1711 O O . GLU A 1 212 ? -0.365 3.323 -11.477 1.00 92.44 212 GLU A O 1
ATOM 1716 N N . GLY A 1 213 ? 0.366 4.883 -10.051 1.00 94.19 213 GLY A N 1
ATOM 1717 C CA . GLY A 1 213 ? 1.663 5.060 -10.711 1.00 94.19 213 GLY A CA 1
ATOM 1718 C C . GLY A 1 213 ? 2.530 3.806 -10.600 1.00 94.19 213 GLY A C 1
ATOM 1719 O O . GLY A 1 213 ? 3.097 3.349 -11.586 1.00 94.19 213 GLY A O 1
ATOM 1720 N N . MET A 1 214 ? 2.566 3.181 -9.421 1.00 94.56 214 MET A N 1
ATOM 1721 C CA . MET A 1 214 ? 3.285 1.919 -9.221 1.00 94.56 214 MET A CA 1
ATOM 1722 C C . MET A 1 214 ? 2.626 0.775 -9.998 1.00 94.56 214 MET A C 1
ATOM 1724 O O . MET A 1 214 ? 3.320 -0.110 -10.492 1.00 94.56 214 MET A O 1
ATOM 1728 N N . ASP A 1 215 ? 1.296 0.802 -10.126 1.00 95.25 215 ASP A N 1
ATOM 1729 C CA . ASP A 1 215 ? 0.556 -0.166 -10.936 1.00 95.25 215 ASP A CA 1
ATOM 1730 C C . ASP A 1 215 ? 0.848 0.003 -12.430 1.00 95.25 215 ASP A C 1
ATOM 1732 O O . ASP A 1 215 ? 0.983 -0.998 -13.129 1.00 95.25 215 ASP A O 1
ATOM 1736 N N . ALA A 1 216 ? 1.052 1.230 -12.917 1.00 96.06 216 ALA A N 1
ATOM 1737 C CA . ALA A 1 216 ? 1.598 1.457 -14.252 1.00 96.06 216 ALA A CA 1
ATOM 1738 C C . ALA A 1 216 ? 3.016 0.870 -14.361 1.00 96.06 216 ALA A C 1
ATOM 1740 O O . ALA A 1 216 ? 3.239 -0.029 -15.161 1.00 96.06 216 ALA A O 1
ATOM 1741 N N . CYS A 1 217 ? 3.953 1.232 -13.483 1.00 95.44 217 CYS A N 1
ATOM 1742 C CA . CYS A 1 217 ? 5.325 0.707 -13.553 1.00 95.44 217 CYS A CA 1
ATOM 1743 C C . CYS A 1 217 ? 5.412 -0.836 -13.484 1.00 95.44 217 CYS A C 1
ATOM 1745 O O . CYS A 1 217 ? 6.347 -1.430 -14.015 1.00 95.44 217 CYS A O 1
ATOM 1747 N N . CYS A 1 218 ? 4.443 -1.499 -12.840 1.00 93.81 218 CYS A N 1
ATOM 1748 C CA . CYS A 1 218 ? 4.399 -2.956 -12.686 1.00 93.81 218 CYS A CA 1
ATOM 1749 C C . CYS A 1 218 ? 3.489 -3.680 -13.692 1.00 93.81 218 CYS A C 1
ATOM 1751 O O . CYS A 1 218 ? 3.331 -4.894 -13.563 1.00 93.81 218 CYS A O 1
ATOM 1753 N N . GLY A 1 219 ? 2.856 -2.983 -14.644 1.00 93.62 219 GLY A N 1
ATOM 1754 C CA . GLY A 1 219 ? 1.942 -3.608 -15.614 1.00 93.62 219 GLY A CA 1
ATOM 1755 C C . GLY A 1 219 ? 0.601 -4.072 -15.029 1.00 93.62 219 GLY A C 1
ATOM 1756 O O . GLY A 1 219 ? 0.008 -5.010 -15.548 1.00 93.62 219 GLY A O 1
ATOM 1757 N N . LEU A 1 220 ? 0.164 -3.496 -13.910 1.00 93.12 220 LEU A N 1
ATOM 1758 C CA . LEU A 1 220 ? -1.048 -3.851 -13.153 1.00 93.12 220 LEU A CA 1
ATOM 1759 C C . LEU A 1 220 ? -2.146 -2.774 -13.242 1.00 93.12 220 LEU A C 1
ATOM 1761 O O . LEU A 1 220 ? -3.197 -2.904 -12.620 1.00 93.12 220 LEU A O 1
ATOM 1765 N N . TYR A 1 221 ? -1.909 -1.677 -13.969 1.00 93.12 221 TYR A N 1
ATOM 1766 C CA . TYR A 1 221 ? -2.824 -0.531 -13.997 1.00 93.12 221 TYR A CA 1
ATOM 1767 C C . TYR A 1 221 ? -4.253 -0.919 -14.396 1.00 93.12 221 TYR A C 1
ATOM 1769 O O . TYR A 1 221 ? -5.188 -0.544 -13.696 1.00 93.12 221 TYR A O 1
ATOM 1777 N N . ASP A 1 222 ? -4.418 -1.692 -15.474 1.00 92.06 222 ASP A N 1
ATOM 1778 C CA . ASP A 1 222 ? -5.737 -2.115 -15.956 1.00 92.06 222 ASP A CA 1
ATOM 1779 C C . ASP A 1 222 ? -6.431 -3.092 -14.999 1.00 92.06 222 ASP A C 1
ATOM 1781 O O . ASP A 1 222 ? -7.629 -2.942 -14.748 1.00 92.06 222 ASP A O 1
ATOM 1785 N N . ASP A 1 223 ? -5.676 -4.027 -14.413 1.00 89.31 223 ASP A N 1
ATOM 1786 C CA . ASP A 1 223 ? -6.180 -5.038 -13.473 1.00 89.31 223 ASP A CA 1
ATOM 1787 C C . ASP A 1 223 ? -6.833 -4.389 -12.246 1.00 89.31 223 ASP A C 1
ATOM 1789 O O . ASP A 1 223 ? -7.844 -4.870 -11.736 1.00 89.31 223 ASP A O 1
ATOM 1793 N N . TYR A 1 224 ? -6.289 -3.252 -11.801 1.00 87.69 224 TYR A N 1
ATOM 1794 C CA . TYR A 1 224 ? -6.771 -2.508 -10.635 1.00 87.69 224 TYR A CA 1
ATOM 1795 C C . TYR A 1 224 ? -7.399 -1.162 -10.990 1.00 87.69 224 TYR A C 1
ATOM 1797 O O . TYR A 1 224 ? -7.667 -0.352 -10.101 1.00 87.69 224 TYR A O 1
ATOM 1805 N N . TYR A 1 225 ? -7.714 -0.928 -12.267 1.00 88.38 225 TYR A N 1
ATOM 1806 C CA . TYR A 1 225 ? -8.281 0.338 -12.737 1.00 88.38 225 TYR A CA 1
ATOM 1807 C C . TYR A 1 225 ? -9.601 0.693 -12.039 1.00 88.38 225 TYR A C 1
ATOM 1809 O O . TYR A 1 225 ? -9.897 1.860 -11.781 1.00 88.38 225 TYR A O 1
ATOM 1817 N N . TYR A 1 226 ? -10.379 -0.325 -11.655 1.00 83.94 226 TYR A N 1
ATOM 1818 C CA . TYR A 1 226 ? -11.620 -0.169 -10.892 1.00 83.94 226 TYR A CA 1
ATOM 1819 C C . TYR A 1 226 ? -11.414 0.454 -9.499 1.00 83.94 226 TYR A C 1
ATOM 1821 O O . TYR A 1 226 ? -12.383 0.880 -8.879 1.00 83.94 226 TYR A O 1
ATOM 1829 N N . THR A 1 227 ? -10.176 0.505 -8.995 1.00 80.19 227 THR A N 1
ATOM 1830 C CA . THR A 1 227 ? -9.836 1.077 -7.683 1.00 80.19 227 THR A CA 1
ATOM 1831 C C . THR A 1 227 ? -9.483 2.567 -7.732 1.00 80.19 227 THR A C 1
ATOM 1833 O O . THR A 1 227 ? -9.326 3.180 -6.676 1.00 80.19 227 THR A O 1
ATOM 1836 N N . TYR A 1 228 ? -9.345 3.157 -8.926 1.00 81.56 228 TYR A N 1
ATOM 1837 C CA . TYR A 1 228 ? -8.914 4.555 -9.098 1.00 81.56 228 TYR A CA 1
ATOM 1838 C C . TYR A 1 228 ? -10.064 5.530 -9.374 1.00 81.56 228 TYR A C 1
ATOM 1840 O O . TYR A 1 228 ? -9.834 6.744 -9.381 1.00 81.56 228 TYR A O 1
ATOM 1848 N N . LYS A 1 229 ? -11.265 4.997 -9.618 1.00 62.66 229 LYS A N 1
ATOM 1849 C CA . LYS A 1 229 ? -12.489 5.750 -9.909 1.00 62.66 229 LYS A CA 1
ATOM 1850 C C . LYS A 1 229 ? -13.230 6.150 -8.644 1.00 62.66 229 LYS A C 1
ATOM 1852 O O . LYS A 1 229 ? -13.272 5.323 -7.708 1.00 62.66 229 LYS A O 1
#

pLDDT: mean 75.08, std 21.73, range [32.12, 97.44]